Protein AF-A0A0L6WG32-F1 (afdb_monomer)

Solvent-accessible surface area (backbone atoms only — not comparable to full-atom values): 13016 Å² total; per-residue (Å²): 133,82,85,87,78,60,67,68,57,52,55,51,52,52,57,50,58,76,69,52,88,82,91,76,56,68,69,61,56,44,66,74,37,71,65,54,39,50,53,50,49,62,71,71,48,81,78,80,80,71,83,73,77,88,86,82,92,79,86,81,82,83,89,85,76,87,80,83,76,87,68,76,78,73,70,81,78,76,72,77,74,79,77,88,79,74,95,73,90,76,78,97,72,83,78,82,83,70,79,71,52,70,68,56,58,52,61,73,68,49,60,95,88,64,78,79,76,85,81,78,75,72,78,88,58,84,71,86,40,72,46,81,40,71,47,92,88,75,47,76,42,86,37,78,65,54,90,87,54,93,66,91,84,76,57,70,66,60,37,54,75,74,63,59,89,77,66,88,85,69,79,81,77,45,69,47,99,85,70,50,74,90

Secondary structure (DSSP, 8-state):
------HHHHHHHHHHHHTS-----HHHHHHH-HHHHHHHHHHHSPP----------------------------------------S---SS--------HHHHHHHTS-TTPPPP-----------EEEEEEETTTEEEEEEE-TT-SS----HHHHHHTT----TT-----B-TTS-B-

Structure (mmCIF, N/CA/C/O backbone):
data_AF-A0A0L6WG32-F1
#
_entry.id   AF-A0A0L6WG32-F1
#
loop_
_atom_site.group_PDB
_atom_site.id
_atom_site.type_symbol
_atom_site.label_atom_id
_atom_site.label_alt_id
_atom_site.label_comp_id
_atom_site.label_asym_id
_atom_site.label_entity_id
_atom_site.label_seq_id
_atom_site.pdbx_PDB_ins_code
_atom_site.Cartn_x
_atom_site.Cartn_y
_atom_site.Cartn_z
_atom_site.occupancy
_atom_site.B_iso_or_equiv
_atom_site.auth_seq_id
_atom_site.auth_comp_id
_atom_site.auth_asym_id
_atom_site.auth_atom_id
_atom_site.pdbx_PDB_model_num
ATOM 1 N N . MET A 1 1 ? 14.654 -17.496 -63.927 1.00 50.53 1 MET A N 1
ATOM 2 C CA . MET A 1 1 ? 15.836 -16.609 -63.904 1.00 50.53 1 MET A CA 1
ATOM 3 C C . MET A 1 1 ? 16.248 -16.460 -62.442 1.00 50.53 1 MET A C 1
ATOM 5 O O . MET A 1 1 ? 15.389 -16.058 -61.665 1.00 50.53 1 MET A O 1
ATOM 9 N N . PRO A 1 2 ? 17.444 -16.905 -62.019 1.00 53.56 2 PRO A N 1
ATOM 10 C CA . PRO A 1 2 ? 17.865 -16.781 -60.623 1.00 53.56 2 PRO A CA 1
ATOM 11 C C . PRO A 1 2 ? 18.117 -15.303 -60.265 1.00 53.56 2 PRO A C 1
ATOM 13 O O . PRO A 1 2 ? 18.534 -14.545 -61.146 1.00 53.56 2 PRO A O 1
ATOM 16 N N . PRO A 1 3 ? 17.864 -14.871 -59.015 1.00 66.31 3 PRO A N 1
ATOM 17 C CA . PRO A 1 3 ? 18.138 -13.502 -58.592 1.00 66.31 3 PRO A CA 1
ATOM 18 C C . PRO A 1 3 ? 19.636 -13.209 -58.713 1.00 66.31 3 PRO A C 1
ATOM 20 O O . PRO A 1 3 ? 20.462 -13.964 -58.201 1.00 66.31 3 PRO A O 1
ATOM 23 N N . ILE A 1 4 ? 19.990 -12.117 -59.388 1.00 68.25 4 ILE A N 1
ATOM 24 C CA . ILE A 1 4 ? 21.373 -11.643 -59.469 1.00 68.25 4 ILE A CA 1
ATOM 25 C C . ILE A 1 4 ? 21.698 -11.004 -58.115 1.00 68.25 4 ILE A C 1
ATOM 27 O O . ILE A 1 4 ? 21.154 -9.956 -57.776 1.00 68.25 4 ILE A O 1
ATOM 31 N N . TYR A 1 5 ? 22.529 -11.674 -57.317 1.00 72.44 5 TYR A N 1
ATOM 32 C CA . TYR A 1 5 ? 22.909 -11.221 -55.981 1.00 72.44 5 TYR A CA 1
ATOM 33 C C . TYR A 1 5 ? 24.243 -10.476 -56.034 1.00 72.44 5 TYR A C 1
ATOM 35 O O . TYR A 1 5 ? 25.269 -11.063 -56.379 1.00 72.44 5 TYR A O 1
ATOM 43 N N . ASP A 1 6 ? 24.240 -9.197 -55.666 1.00 83.38 6 ASP A N 1
ATOM 44 C CA . ASP A 1 6 ? 25.465 -8.415 -55.513 1.00 83.38 6 ASP A CA 1
ATOM 45 C C . ASP A 1 6 ? 26.022 -8.587 -54.086 1.00 83.38 6 ASP A C 1
ATOM 47 O O . ASP A 1 6 ? 25.505 -8.052 -53.098 1.00 83.38 6 ASP A O 1
ATOM 51 N N . ILE A 1 7 ? 27.083 -9.391 -53.983 1.00 81.62 7 ILE A N 1
ATOM 52 C CA . ILE A 1 7 ? 27.745 -9.754 -52.722 1.00 81.62 7 ILE A CA 1
ATOM 53 C C . ILE A 1 7 ? 28.387 -8.527 -52.053 1.00 81.62 7 ILE A C 1
ATOM 55 O O . ILE A 1 7 ? 28.414 -8.446 -50.821 1.00 81.62 7 ILE A O 1
ATOM 59 N N . GLU A 1 8 ? 28.892 -7.572 -52.837 1.00 82.94 8 GLU A N 1
ATOM 60 C CA . GLU A 1 8 ? 29.510 -6.342 -52.327 1.00 82.94 8 GLU A CA 1
ATOM 61 C C . GLU A 1 8 ? 28.449 -5.452 -51.671 1.00 82.94 8 GLU A C 1
ATOM 63 O O . GLU A 1 8 ? 28.629 -4.984 -50.540 1.00 82.94 8 GLU A O 1
ATOM 68 N N . GLN A 1 9 ? 27.295 -5.302 -5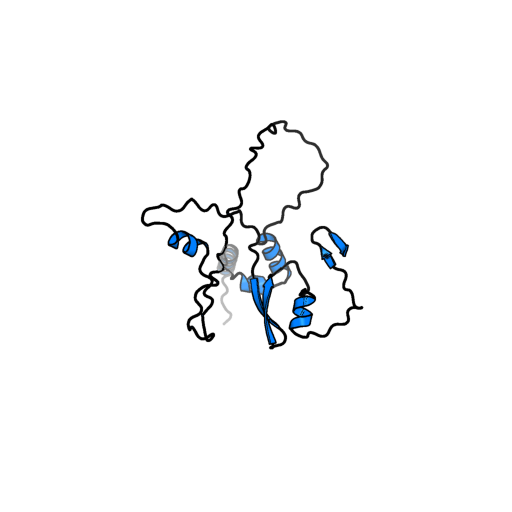2.327 1.00 84.25 9 GLN A N 1
ATOM 69 C CA . GLN A 1 9 ? 26.172 -4.535 -51.783 1.00 84.25 9 GLN A CA 1
ATOM 70 C C . GLN A 1 9 ? 25.611 -5.156 -50.506 1.00 84.25 9 GLN A C 1
ATOM 72 O O . GLN A 1 9 ? 25.376 -4.439 -49.533 1.00 84.25 9 GLN A O 1
ATOM 77 N N . SER A 1 10 ? 25.458 -6.481 -50.458 1.00 84.38 10 SER A N 1
ATOM 78 C CA . SER A 1 10 ? 24.993 -7.168 -49.248 1.00 84.38 10 SER A CA 1
ATOM 79 C C . SER A 1 10 ? 25.921 -6.923 -48.051 1.00 84.38 10 SER A C 1
ATOM 81 O O . SER A 1 10 ? 25.465 -6.551 -46.966 1.00 84.38 10 SER A O 1
ATOM 83 N N . LYS A 1 11 ? 27.244 -7.009 -48.257 1.00 88.38 11 LYS A N 1
ATOM 84 C CA . LYS A 1 11 ? 28.239 -6.692 -47.217 1.00 88.38 11 LYS A CA 1
ATOM 85 C C . LYS A 1 11 ? 28.174 -5.228 -46.773 1.00 88.38 11 LYS A C 1
ATOM 87 O O . LYS A 1 11 ? 28.313 -4.948 -45.578 1.00 88.38 11 LYS A O 1
ATOM 92 N N . ALA A 1 12 ? 27.971 -4.299 -47.706 1.00 87.56 12 ALA A N 1
ATOM 93 C CA . ALA A 1 12 ? 27.851 -2.875 -47.402 1.00 87.56 12 ALA A CA 1
ATOM 94 C C . ALA A 1 12 ? 26.585 -2.567 -46.584 1.00 87.56 12 ALA A C 1
ATOM 96 O O . ALA A 1 12 ? 26.659 -1.866 -45.570 1.00 87.56 12 ALA A O 1
ATOM 97 N N . VAL A 1 13 ? 25.441 -3.143 -46.969 1.00 87.50 13 VAL A N 1
ATOM 98 C CA . VAL A 1 13 ? 24.169 -3.009 -46.244 1.00 87.50 13 VAL A CA 1
ATOM 99 C C . VAL A 1 13 ? 24.275 -3.628 -44.853 1.00 87.50 13 VAL A C 1
ATOM 101 O O . VAL A 1 13 ? 23.901 -2.982 -43.877 1.00 87.50 13 VAL A O 1
ATOM 104 N N . PHE A 1 14 ? 24.868 -4.816 -44.725 1.00 86.69 14 PHE A N 1
ATOM 105 C CA . PHE A 1 14 ? 25.072 -5.466 -43.430 1.00 86.69 14 PHE A CA 1
ATOM 106 C C . PHE A 1 14 ? 25.917 -4.608 -42.476 1.00 86.69 14 PHE A C 1
ATOM 108 O O . PHE A 1 14 ? 25.514 -4.352 -41.341 1.00 86.69 14 PHE A O 1
ATOM 115 N N . LYS A 1 15 ? 27.049 -4.066 -42.950 1.00 89.94 15 LYS A N 1
ATOM 116 C CA . LYS A 1 15 ? 27.878 -3.142 -42.152 1.00 89.94 15 LYS A CA 1
ATOM 117 C C . LYS A 1 15 ? 27.124 -1.877 -41.745 1.00 89.94 15 LYS A C 1
ATOM 119 O O . LYS A 1 15 ? 27.354 -1.358 -40.655 1.00 89.94 15 LYS A O 1
ATOM 124 N N . ARG A 1 16 ? 26.251 -1.367 -42.614 1.00 88.50 16 ARG A N 1
ATOM 125 C CA . ARG A 1 16 ? 25.419 -0.196 -42.324 1.00 88.50 16 ARG A CA 1
ATOM 126 C C . ARG A 1 16 ? 24.372 -0.504 -41.253 1.00 88.50 16 ARG A C 1
ATOM 128 O O . ARG A 1 16 ? 24.218 0.298 -40.336 1.00 88.50 16 ARG A O 1
ATOM 135 N N . VAL A 1 17 ? 23.718 -1.664 -41.313 1.00 89.44 17 VAL A N 1
ATOM 136 C CA . VAL A 1 17 ? 22.757 -2.111 -40.289 1.00 89.44 17 VAL A CA 1
ATOM 137 C C . VAL A 1 17 ? 23.427 -2.203 -38.917 1.00 89.44 17 VAL A C 1
ATOM 139 O O . VAL A 1 17 ? 22.906 -1.640 -37.962 1.00 89.44 17 VAL A O 1
ATOM 142 N N . LEU A 1 18 ? 24.627 -2.788 -38.829 1.00 87.44 18 LEU A N 1
ATOM 143 C CA . LEU A 1 18 ? 25.373 -2.896 -37.563 1.00 87.44 18 LEU A CA 1
ATOM 144 C C . LEU A 1 18 ? 25.750 -1.547 -36.930 1.00 87.44 18 LEU A C 1
ATOM 146 O O . LEU A 1 18 ? 26.024 -1.485 -35.737 1.00 87.44 18 LEU A O 1
ATOM 150 N N . ARG A 1 19 ? 25.809 -0.473 -37.723 1.00 89.94 19 ARG A N 1
ATOM 151 C CA . ARG A 1 19 ? 26.145 0.881 -37.252 1.00 89.94 19 ARG A CA 1
ATOM 152 C C . ARG A 1 19 ? 24.919 1.745 -36.978 1.00 89.94 19 ARG A C 1
ATOM 154 O O . ARG A 1 19 ? 25.067 2.880 -36.535 1.00 89.94 19 ARG A O 1
ATOM 161 N N . THR A 1 20 ? 23.729 1.250 -37.294 1.00 91.81 20 THR A N 1
ATOM 162 C CA . THR A 1 20 ? 22.496 2.021 -37.149 1.00 91.81 20 THR A CA 1
ATOM 163 C C . THR A 1 20 ? 22.025 1.942 -35.699 1.00 91.81 20 THR A C 1
ATOM 165 O O . THR A 1 20 ? 21.936 0.855 -35.136 1.00 91.81 20 THR A O 1
ATOM 168 N N . GLN A 1 21 ? 21.721 3.088 -35.086 1.00 89.19 21 GLN A N 1
ATOM 169 C CA . GLN A 1 21 ? 21.041 3.105 -33.792 1.00 89.19 21 GLN A CA 1
ATOM 170 C C . GLN A 1 21 ? 19.589 2.676 -33.983 1.00 89.19 21 GLN A C 1
ATOM 172 O O . GLN A 1 21 ? 18.903 3.175 -34.875 1.00 89.19 21 GLN A O 1
ATOM 177 N N . VAL A 1 22 ? 19.126 1.761 -33.137 1.00 83.69 22 VAL A N 1
ATOM 178 C CA . VAL A 1 22 ? 17.731 1.322 -33.109 1.00 83.69 22 VAL A CA 1
ATOM 179 C C . VAL A 1 22 ? 17.089 1.892 -31.853 1.00 83.69 22 VAL A C 1
ATOM 181 O O . VAL A 1 22 ? 17.577 1.669 -30.747 1.00 83.69 22 VAL A O 1
ATOM 184 N N . THR A 1 23 ? 16.005 2.641 -32.024 1.00 87.19 23 THR A N 1
ATOM 185 C CA . THR A 1 23 ? 15.185 3.136 -30.916 1.00 87.19 23 THR A CA 1
ATOM 186 C C . THR A 1 23 ? 14.097 2.111 -30.622 1.00 87.19 23 THR A C 1
ATOM 188 O O . THR A 1 23 ? 13.410 1.670 -31.539 1.00 87.19 23 THR A O 1
ATOM 191 N N . ILE A 1 24 ? 13.952 1.722 -29.357 1.00 85.25 24 ILE A N 1
ATOM 192 C CA . ILE A 1 24 ? 12.975 0.723 -28.906 1.00 85.25 24 ILE A CA 1
ATOM 193 C C . ILE A 1 24 ? 12.184 1.326 -27.746 1.00 85.25 24 ILE A C 1
ATOM 195 O O . ILE A 1 24 ? 12.748 2.051 -26.920 1.00 85.25 24 ILE A O 1
ATOM 199 N N . LEU A 1 25 ? 10.886 1.032 -27.670 1.00 87.56 25 LEU A N 1
ATOM 200 C CA . LEU A 1 25 ? 10.071 1.430 -26.527 1.00 87.56 25 LEU A CA 1
ATOM 201 C C . LEU A 1 25 ? 10.458 0.607 -25.295 1.00 87.56 25 LEU A C 1
ATOM 203 O O . LEU A 1 25 ? 10.579 -0.616 -25.350 1.00 87.56 25 LEU A O 1
ATOM 207 N N . VAL A 1 26 ? 10.580 1.269 -24.143 1.00 82.94 26 VAL A N 1
ATOM 208 C CA . VAL A 1 26 ? 10.931 0.599 -22.878 1.00 82.94 26 VAL A CA 1
ATOM 209 C C . VAL A 1 26 ? 9.937 -0.520 -22.545 1.00 82.94 26 VAL A C 1
ATOM 211 O O . VAL A 1 26 ? 10.347 -1.577 -22.079 1.00 82.94 26 VAL A O 1
ATOM 214 N N . GLY A 1 27 ? 8.646 -0.336 -22.843 1.00 83.56 27 GLY A N 1
ATOM 215 C CA . GLY A 1 27 ? 7.621 -1.366 -22.639 1.00 83.56 27 GLY A CA 1
ATOM 216 C C . GLY A 1 27 ? 7.842 -2.634 -23.475 1.00 83.56 27 GLY A C 1
ATOM 217 O O . GLY A 1 27 ? 7.684 -3.741 -22.960 1.00 83.56 27 GLY A O 1
ATOM 218 N N . GLU A 1 28 ? 8.270 -2.494 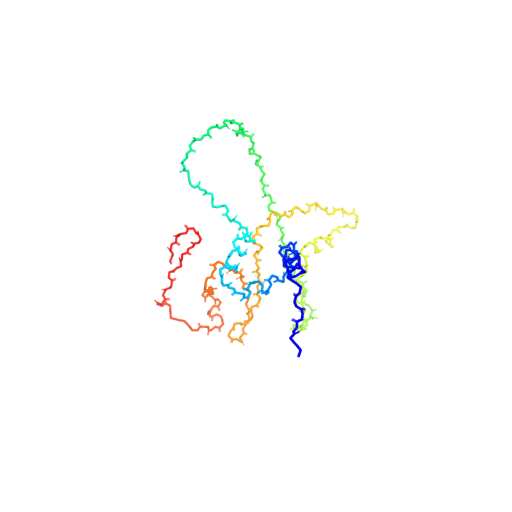-24.732 1.00 85.00 28 GLU A N 1
ATOM 219 C CA . GLU A 1 28 ? 8.597 -3.634 -25.599 1.00 85.00 28 GLU A CA 1
ATOM 220 C C . GLU A 1 28 ? 9.833 -4.366 -25.079 1.00 85.00 28 GLU A C 1
ATOM 222 O O . GLU A 1 28 ? 9.815 -5.586 -24.931 1.00 85.00 28 GLU A O 1
ATOM 227 N N . LEU A 1 29 ? 10.873 -3.618 -24.700 1.00 85.44 29 LEU A 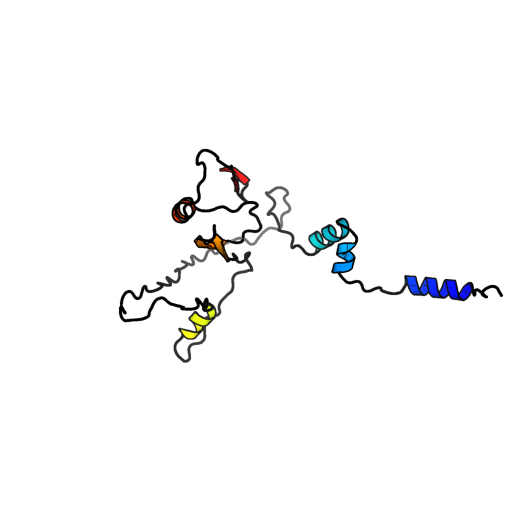N 1
ATOM 228 C CA . LEU A 1 29 ? 12.108 -4.172 -24.149 1.00 85.44 29 LEU A CA 1
ATOM 229 C C . LEU A 1 29 ? 11.852 -4.929 -22.832 1.00 85.44 29 LEU A C 1
ATOM 231 O O . LEU A 1 29 ? 12.308 -6.058 -22.654 1.00 85.44 29 LEU A O 1
ATOM 235 N N . CYS A 1 30 ? 11.044 -4.352 -21.943 1.00 83.12 30 CYS A N 1
ATOM 236 C CA . CYS A 1 30 ? 10.612 -4.977 -20.693 1.00 83.12 30 CYS A CA 1
ATOM 237 C C . CYS A 1 30 ? 9.693 -6.190 -20.900 1.00 83.12 30 CYS A C 1
ATOM 239 O O . CYS A 1 30 ? 9.559 -7.002 -19.984 1.00 83.12 30 CYS A O 1
ATOM 241 N N . SER A 1 31 ? 9.070 -6.345 -22.070 1.00 88.50 31 SER A N 1
ATOM 242 C CA . SER A 1 31 ? 8.238 -7.512 -22.390 1.00 88.50 31 SER A CA 1
ATOM 243 C C . SER A 1 31 ? 9.070 -8.730 -22.807 1.00 88.50 31 SER A C 1
ATOM 245 O O . SER A 1 31 ? 8.606 -9.857 -22.646 1.00 88.50 31 SER A O 1
ATOM 247 N N . VAL A 1 32 ? 10.311 -8.527 -23.270 1.00 89.69 32 VAL A N 1
ATOM 248 C CA . VAL A 1 32 ? 11.195 -9.599 -23.767 1.00 89.69 32 VAL A CA 1
ATOM 249 C C . VAL A 1 32 ? 11.598 -10.586 -22.667 1.00 89.69 32 VAL A C 1
ATOM 251 O O . VAL A 1 32 ? 11.568 -11.795 -22.891 1.00 89.69 32 VAL A O 1
ATOM 254 N N . SER A 1 33 ? 11.994 -10.113 -21.478 1.00 90.19 33 SER A N 1
ATOM 255 C CA . SER A 1 33 ? 12.403 -11.006 -20.383 1.00 90.19 33 SER A CA 1
ATOM 256 C C . SER A 1 33 ? 12.273 -10.376 -18.994 1.00 90.19 33 SER A C 1
ATOM 258 O O . SER A 1 33 ? 12.290 -9.156 -18.830 1.00 90.19 33 SER A O 1
ATOM 260 N N . GLN A 1 34 ? 12.182 -11.229 -17.968 1.00 87.25 34 GLN A N 1
ATOM 261 C CA . GLN A 1 34 ? 12.209 -10.796 -16.567 1.00 87.25 34 GLN A CA 1
ATOM 262 C C . GLN A 1 34 ? 13.563 -10.196 -16.167 1.00 87.25 34 GLN A C 1
ATOM 264 O O . GLN A 1 34 ? 13.600 -9.296 -15.332 1.00 87.25 34 GLN A O 1
ATOM 269 N N . ASP A 1 35 ? 14.659 -10.659 -16.766 1.00 91.62 35 ASP A N 1
ATOM 270 C CA . ASP A 1 35 ? 16.003 -10.176 -16.446 1.00 91.62 35 ASP A CA 1
ATOM 271 C C . ASP A 1 35 ? 16.169 -8.695 -16.810 1.00 91.62 35 ASP A C 1
ATOM 273 O O . ASP A 1 35 ? 16.588 -7.885 -15.986 1.00 91.62 35 ASP A O 1
ATOM 277 N N . ILE A 1 36 ? 15.697 -8.308 -17.998 1.00 89.31 36 ILE A N 1
ATOM 278 C CA . ILE A 1 36 ? 15.702 -6.915 -18.458 1.00 89.31 36 ILE A CA 1
ATOM 279 C C . ILE A 1 36 ? 14.881 -6.029 -17.514 1.00 89.31 36 ILE A C 1
ATOM 281 O O . ILE A 1 36 ? 15.331 -4.951 -17.123 1.00 89.31 36 ILE A O 1
ATOM 285 N N . ARG A 1 37 ? 13.699 -6.495 -17.088 1.00 90.00 37 ARG A N 1
ATOM 286 C CA . ARG A 1 37 ? 12.872 -5.769 -16.110 1.00 90.00 37 ARG A CA 1
ATOM 287 C C . ARG A 1 37 ? 13.606 -5.559 -14.792 1.00 90.00 37 ARG A C 1
ATOM 289 O O . ARG A 1 37 ? 13.540 -4.468 -14.229 1.00 90.00 37 ARG A O 1
ATOM 296 N N . ASN A 1 38 ? 14.301 -6.585 -14.309 1.00 89.31 38 ASN A N 1
ATOM 297 C CA . ASN A 1 38 ? 15.057 -6.509 -13.064 1.00 89.31 38 ASN A CA 1
ATOM 298 C C . ASN A 1 38 ? 16.213 -5.508 -13.179 1.00 89.31 38 ASN A C 1
ATOM 300 O O . ASN A 1 38 ? 16.373 -4.681 -12.287 1.00 89.31 38 ASN A O 1
ATOM 304 N N . GLN A 1 39 ? 16.958 -5.514 -14.289 1.00 88.88 39 GLN A N 1
ATOM 305 C CA . GLN A 1 39 ? 18.040 -4.552 -14.524 1.00 88.88 39 GLN A CA 1
ATOM 306 C C . GLN A 1 39 ? 17.530 -3.108 -14.562 1.00 88.88 39 GLN A C 1
ATOM 308 O O . GLN A 1 39 ? 18.085 -2.245 -13.878 1.00 88.88 39 GLN A O 1
ATOM 313 N N . PHE A 1 40 ? 16.439 -2.851 -15.293 1.00 87.81 40 PHE A N 1
ATOM 314 C CA . PHE A 1 40 ? 15.796 -1.537 -15.289 1.00 87.81 40 PHE A CA 1
ATOM 315 C C . PHE A 1 40 ? 15.362 -1.154 -13.879 1.00 87.81 40 PHE A C 1
ATOM 317 O O . PHE A 1 40 ? 15.738 -0.090 -13.397 1.00 87.81 40 PHE A O 1
ATOM 324 N N . ARG A 1 41 ? 14.651 -2.037 -13.171 1.00 86.69 41 ARG A N 1
ATOM 325 C CA . ARG A 1 41 ? 14.230 -1.785 -11.789 1.00 86.69 41 ARG A CA 1
ATOM 326 C C . ARG A 1 41 ? 15.419 -1.406 -10.908 1.00 86.69 41 ARG A C 1
ATOM 328 O O . ARG A 1 41 ? 15.330 -0.413 -10.197 1.00 86.69 41 ARG A O 1
ATOM 335 N N . THR A 1 42 ? 16.527 -2.137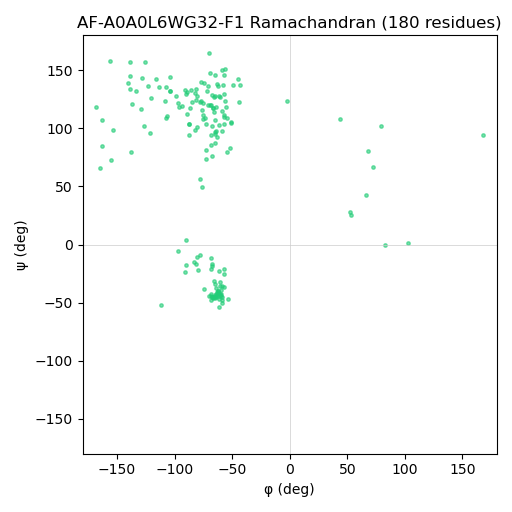 -10.967 1.00 88.00 42 THR A N 1
ATOM 336 C CA . THR A 1 42 ? 17.729 -1.837 -10.176 1.00 88.00 42 THR A CA 1
ATOM 337 C C . THR A 1 42 ? 18.367 -0.499 -10.549 1.00 88.00 42 THR A C 1
ATOM 339 O O . THR A 1 42 ? 18.856 0.194 -9.662 1.00 88.00 42 THR A O 1
ATOM 342 N N . ALA A 1 43 ? 18.371 -0.130 -11.830 1.00 86.56 43 ALA A N 1
ATOM 343 C CA . ALA A 1 43 ? 18.958 1.124 -12.297 1.00 86.56 43 ALA A CA 1
ATOM 344 C C . ALA A 1 43 ? 18.098 2.351 -11.957 1.00 86.56 43 ALA A C 1
ATOM 346 O O . ALA A 1 43 ? 18.645 3.398 -11.620 1.00 86.56 43 ALA A O 1
ATOM 347 N N . VAL A 1 44 ? 16.767 2.230 -12.050 1.00 84.56 44 VAL A N 1
ATOM 348 C CA . VAL A 1 44 ? 15.846 3.364 -11.855 1.00 84.56 44 VAL A CA 1
ATOM 349 C C . VAL A 1 44 ? 15.399 3.505 -10.396 1.00 84.56 44 VAL A C 1
ATOM 351 O O . VAL A 1 44 ? 15.019 4.594 -9.979 1.00 84.56 44 VAL A O 1
ATOM 354 N N . THR A 1 45 ? 15.444 2.433 -9.596 1.00 85.56 45 THR A N 1
ATOM 355 C CA . THR A 1 45 ? 15.077 2.511 -8.173 1.00 85.56 45 THR A CA 1
ATOM 356 C C . THR A 1 45 ? 16.202 3.193 -7.385 1.00 85.56 45 THR A C 1
ATOM 358 O O . THR A 1 45 ? 17.322 2.673 -7.368 1.00 85.56 45 THR A O 1
ATOM 361 N N . PRO A 1 46 ? 15.935 4.308 -6.681 1.00 77.31 46 PRO A N 1
ATOM 362 C CA . PRO A 1 46 ? 16.921 4.945 -5.816 1.00 77.31 46 PRO A CA 1
ATOM 363 C C . PRO A 1 46 ? 17.427 3.965 -4.753 1.00 77.31 46 PRO A C 1
ATOM 365 O O . PRO A 1 46 ? 16.641 3.325 -4.050 1.00 77.31 46 PRO A O 1
ATOM 368 N N . LYS A 1 47 ? 18.751 3.836 -4.617 1.00 76.00 47 LYS A N 1
ATOM 369 C CA . LYS A 1 47 ? 19.343 3.009 -3.560 1.00 76.00 47 LYS A CA 1
ATOM 370 C C . LYS A 1 47 ? 19.128 3.695 -2.212 1.00 76.00 47 LYS A C 1
ATOM 372 O O . LYS A 1 47 ? 19.631 4.793 -1.992 1.00 76.00 47 LYS A O 1
ATOM 377 N N . ARG A 1 48 ? 18.437 3.023 -1.287 1.00 55.22 48 ARG A N 1
ATOM 378 C CA . ARG A 1 48 ? 18.471 3.386 0.135 1.00 55.22 48 ARG A CA 1
ATOM 379 C C . ARG A 1 48 ? 19.890 3.144 0.646 1.00 55.22 48 ARG A C 1
ATOM 381 O O . ARG A 1 48 ? 20.345 2.002 0.684 1.00 55.22 48 ARG A O 1
ATOM 388 N N . SER A 1 49 ? 20.594 4.207 1.021 1.00 46.59 49 SER A N 1
ATOM 389 C CA . SER A 1 49 ? 21.809 4.083 1.819 1.00 46.59 49 SER A CA 1
ATOM 390 C C . SER A 1 49 ? 21.407 3.571 3.198 1.00 46.59 49 SER A C 1
ATOM 392 O O . SER A 1 49 ? 20.878 4.319 4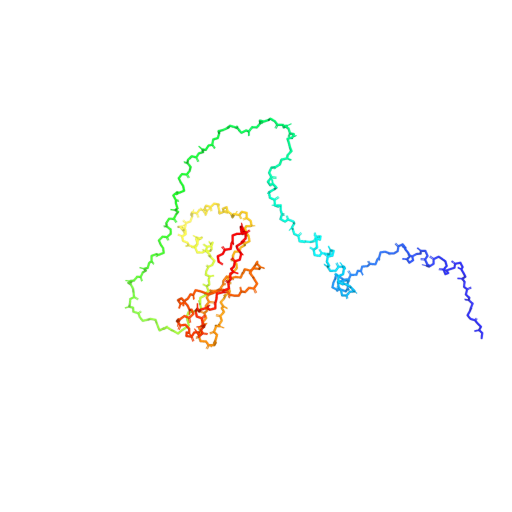.018 1.00 46.59 49 SER A O 1
ATOM 394 N N . VAL A 1 50 ? 21.620 2.282 3.442 1.00 49.03 50 VAL A N 1
ATOM 395 C CA . VAL A 1 50 ? 21.667 1.757 4.805 1.00 49.03 50 VAL A CA 1
ATOM 396 C C . VAL A 1 50 ? 22.909 2.375 5.435 1.00 49.03 50 VAL A C 1
ATOM 398 O O . VAL A 1 50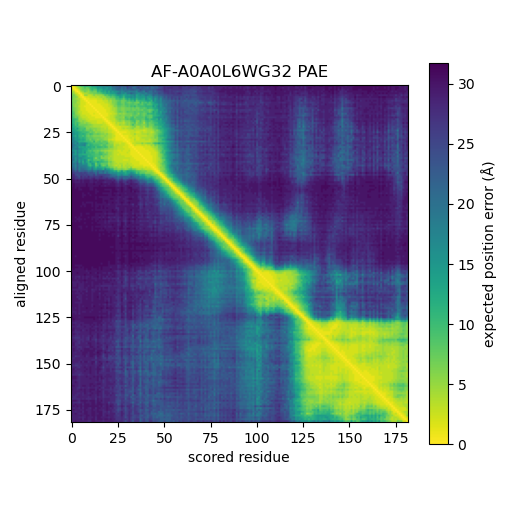 ? 24.013 2.172 4.930 1.00 49.03 50 VAL A O 1
ATOM 401 N N . GLY A 1 51 ? 22.732 3.176 6.486 1.00 46.22 51 GLY A N 1
ATOM 402 C CA . GLY A 1 51 ? 23.843 3.600 7.328 1.00 46.22 51 GLY A CA 1
ATOM 403 C C . GLY A 1 51 ? 24.520 2.346 7.862 1.00 46.22 51 GLY A C 1
ATOM 404 O O . GLY A 1 51 ? 23.959 1.647 8.703 1.00 46.22 51 GLY A O 1
ATOM 405 N N . ALA A 1 52 ? 25.676 2.005 7.297 1.00 38.97 52 ALA A N 1
ATOM 406 C CA . ALA A 1 52 ? 26.444 0.863 7.740 1.00 38.97 52 ALA A CA 1
ATOM 407 C C . ALA A 1 52 ? 26.949 1.153 9.155 1.00 38.97 52 ALA A C 1
ATOM 409 O O . ALA A 1 52 ? 27.702 2.098 9.387 1.00 38.97 52 ALA A O 1
ATOM 410 N N . SER A 1 53 ? 26.493 0.316 10.084 1.00 43.47 53 SER A N 1
ATOM 411 C CA . SER A 1 53 ? 27.123 0.084 11.375 1.00 43.47 53 SER A CA 1
ATOM 412 C C . SER A 1 53 ? 28.643 -0.048 11.206 1.00 43.47 53 SER A C 1
ATOM 414 O O . SER A 1 53 ? 29.133 -0.656 10.253 1.00 43.47 53 SER A O 1
ATOM 416 N N . ALA A 1 54 ? 29.354 0.598 12.126 1.00 38.72 54 ALA A N 1
ATOM 417 C CA . ALA A 1 54 ? 30.787 0.816 12.154 1.00 38.72 54 ALA A CA 1
ATOM 418 C C . ALA A 1 54 ? 31.628 -0.448 11.914 1.00 38.72 54 ALA A C 1
ATOM 420 O O . ALA A 1 54 ? 31.365 -1.501 12.491 1.00 38.72 54 ALA A O 1
ATOM 421 N N . ASN A 1 55 ? 32.685 -0.305 11.105 1.00 42.84 55 ASN A N 1
ATOM 422 C CA . ASN A 1 55 ? 34.082 -0.524 11.512 1.00 42.84 55 ASN A CA 1
ATOM 423 C C . ASN A 1 55 ? 34.994 -0.557 10.274 1.00 42.84 55 ASN A C 1
ATOM 425 O O . ASN A 1 55 ? 35.177 -1.609 9.671 1.00 42.84 55 ASN A O 1
ATOM 429 N N . THR A 1 56 ? 35.592 0.580 9.913 1.00 30.62 56 THR A N 1
ATOM 430 C CA . THR A 1 56 ? 37.001 0.696 9.481 1.00 30.62 56 THR A CA 1
ATOM 431 C C . THR A 1 56 ? 37.355 2.180 9.442 1.00 30.62 56 THR A C 1
ATOM 433 O O . THR A 1 56 ? 36.743 2.970 8.730 1.00 30.62 56 THR A O 1
ATOM 436 N N . VAL A 1 57 ? 38.328 2.535 10.273 1.00 39.03 57 VAL A N 1
ATOM 437 C CA . VAL A 1 57 ? 38.912 3.862 10.443 1.00 39.03 57 VAL A CA 1
ATOM 438 C C . VAL A 1 57 ? 39.700 4.238 9.187 1.00 39.03 57 VAL A C 1
ATOM 440 O O . VAL A 1 57 ? 40.681 3.569 8.875 1.00 39.03 57 VAL A O 1
ATOM 443 N N . GLN A 1 58 ? 39.332 5.334 8.523 1.00 38.12 58 GLN A N 1
ATOM 444 C CA . GLN A 1 58 ? 40.322 6.288 8.023 1.00 38.12 58 GLN A CA 1
ATOM 445 C C . GLN A 1 58 ? 39.849 7.714 8.300 1.00 38.12 58 GLN A C 1
ATOM 447 O O . GLN A 1 58 ? 38.769 8.146 7.912 1.00 38.12 58 GLN A O 1
ATOM 452 N N . ASP A 1 59 ? 40.717 8.360 9.056 1.00 33.91 59 ASP A N 1
ATOM 453 C CA . ASP A 1 59 ? 40.718 9.696 9.605 1.00 33.91 59 ASP A CA 1
ATOM 454 C C . ASP A 1 59 ? 40.814 10.771 8.506 1.00 33.91 59 ASP A C 1
ATOM 456 O O . ASP A 1 59 ? 41.728 10.752 7.680 1.00 33.91 59 ASP A O 1
ATOM 460 N N . SER A 1 60 ? 39.879 11.719 8.522 1.00 38.94 60 SER A N 1
ATOM 461 C CA . SER A 1 60 ? 40.196 13.123 8.262 1.00 38.94 60 SER A CA 1
ATOM 462 C C . SER A 1 60 ? 39.421 13.968 9.272 1.00 38.94 60 SER A C 1
ATOM 464 O O . SER A 1 60 ? 38.316 14.444 9.007 1.00 38.94 60 SER A O 1
ATOM 466 N N . SER A 1 61 ? 39.981 14.013 10.473 1.00 39.31 61 SER A N 1
ATOM 467 C CA . SER A 1 61 ? 39.933 15.093 11.451 1.00 39.31 61 SER A CA 1
ATOM 468 C C . SER A 1 61 ? 39.182 16.367 11.022 1.00 39.31 61 SER A C 1
ATOM 470 O O . SER A 1 61 ? 39.568 17.049 10.070 1.00 39.31 61 SER A O 1
ATOM 472 N N . ASP A 1 62 ? 38.202 16.691 11.867 1.00 38.88 62 ASP A N 1
ATOM 473 C CA . ASP A 1 62 ? 37.781 18.030 12.283 1.00 38.88 62 ASP A CA 1
ATOM 474 C C . ASP A 1 62 ? 36.898 18.837 11.322 1.00 38.88 62 ASP A C 1
ATOM 476 O O . ASP A 1 62 ? 37.364 19.456 10.373 1.00 38.88 62 ASP A O 1
ATOM 480 N N . ILE A 1 63 ? 35.593 18.868 11.622 1.00 42.28 63 ILE A N 1
ATOM 481 C CA . ILE A 1 63 ? 34.905 20.014 12.254 1.00 42.28 63 ILE A CA 1
ATOM 482 C C . ILE A 1 63 ? 33.566 19.473 12.792 1.00 42.28 63 ILE A C 1
ATOM 484 O O . ILE A 1 63 ? 32.525 19.521 12.141 1.00 42.28 63 ILE A O 1
ATOM 488 N N . PHE A 1 64 ? 33.604 18.903 13.991 1.00 39.94 64 PHE A N 1
ATOM 489 C CA . PHE A 1 64 ? 32.470 18.934 14.907 1.00 39.94 64 PHE A CA 1
ATOM 490 C C . PHE A 1 64 ? 33.006 19.603 16.158 1.00 39.94 64 PHE A C 1
ATOM 492 O O . PHE A 1 64 ? 33.633 18.946 16.974 1.00 39.94 64 PHE A O 1
ATOM 499 N N . GLU A 1 65 ? 32.785 20.903 16.284 1.00 39.84 65 GLU A N 1
ATOM 500 C CA . GLU A 1 65 ? 32.479 21.443 17.596 1.00 39.84 65 GLU A CA 1
ATOM 501 C C . GLU A 1 65 ? 31.364 22.469 17.461 1.00 39.84 65 GLU A C 1
ATOM 503 O O . GLU A 1 65 ? 31.365 23.293 16.547 1.00 39.84 65 GLU A O 1
ATOM 508 N N . GLU A 1 66 ? 30.412 22.318 18.376 1.00 47.25 66 GLU A N 1
ATOM 509 C CA . GLU A 1 66 ? 29.480 23.322 18.874 1.00 47.25 66 GLU A CA 1
ATOM 510 C C . GLU A 1 66 ? 28.810 24.247 17.848 1.00 47.25 66 GLU A C 1
ATOM 512 O O . GLU A 1 66 ? 29.371 25.222 17.369 1.00 47.25 66 GLU A O 1
ATOM 517 N N . ILE A 1 67 ? 27.517 24.019 17.629 1.00 35.97 67 ILE A N 1
ATOM 518 C CA . ILE A 1 67 ? 26.468 24.881 18.190 1.00 35.97 67 ILE A CA 1
ATOM 519 C C . ILE A 1 67 ? 25.176 24.065 18.083 1.00 35.97 67 ILE A C 1
ATOM 521 O O . ILE A 1 67 ? 24.635 23.860 17.000 1.00 35.97 67 ILE A O 1
ATOM 525 N N . LEU A 1 68 ? 24.681 23.576 19.220 1.00 36.00 68 LEU A N 1
ATOM 526 C CA . LEU A 1 68 ? 23.243 23.434 19.409 1.00 36.00 68 LEU A CA 1
ATOM 527 C C . LEU A 1 68 ? 22.718 24.857 19.615 1.00 36.00 68 LEU A C 1
ATOM 529 O O . LEU A 1 68 ? 22.964 25.425 20.681 1.00 36.00 68 LEU A O 1
ATOM 533 N N . PRO A 1 69 ? 21.979 25.470 18.681 1.00 35.38 69 PRO A N 1
ATOM 534 C CA . PRO A 1 69 ? 21.000 26.427 19.119 1.00 35.38 69 PRO A CA 1
ATOM 535 C C . PRO A 1 69 ? 19.838 25.600 19.661 1.00 35.38 69 PRO A C 1
ATOM 537 O O . PRO A 1 69 ? 19.189 24.844 18.937 1.00 35.38 69 PRO A O 1
ATOM 540 N N . THR A 1 70 ? 19.593 25.737 20.959 1.00 41.19 70 THR A N 1
ATOM 541 C CA . THR A 1 70 ? 18.294 25.474 21.573 1.00 41.19 70 THR A CA 1
ATOM 542 C C . THR A 1 70 ? 17.235 26.266 20.802 1.00 41.19 70 THR A C 1
ATOM 544 O O . THR A 1 70 ? 16.864 27.370 21.187 1.00 41.19 70 THR A O 1
ATOM 547 N N . PHE A 1 71 ? 16.754 25.739 19.680 1.00 35.62 71 PHE A N 1
ATOM 548 C CA . PHE A 1 71 ? 15.518 26.199 19.080 1.00 35.62 71 PHE A CA 1
ATOM 549 C C . PHE A 1 71 ? 14.425 25.387 19.741 1.00 35.62 71 PHE A C 1
ATOM 551 O O . PHE A 1 71 ? 14.128 24.258 19.359 1.00 35.62 71 PHE A O 1
ATOM 558 N N . ALA A 1 72 ? 13.861 25.974 20.795 1.00 31.81 72 ALA A N 1
ATOM 559 C CA . ALA A 1 72 ? 12.527 25.624 21.226 1.00 31.81 72 ALA A CA 1
ATOM 560 C C . ALA A 1 72 ? 11.631 25.704 19.984 1.00 31.81 72 ALA A C 1
ATOM 562 O O . ALA A 1 72 ? 11.320 26.798 19.507 1.00 31.81 72 ALA A O 1
ATOM 563 N N . ILE A 1 73 ? 11.262 24.549 19.429 1.00 34.47 73 ILE A N 1
ATOM 564 C CA . ILE A 1 73 ? 10.153 24.465 18.492 1.00 34.47 73 ILE A CA 1
ATOM 565 C C . ILE A 1 73 ? 8.949 24.845 19.338 1.00 34.47 73 ILE A C 1
ATOM 567 O O . ILE A 1 73 ? 8.403 24.038 20.086 1.00 34.47 73 ILE A O 1
ATOM 571 N N . LYS A 1 74 ? 8.576 26.121 19.290 1.00 30.62 74 LYS A N 1
ATOM 572 C CA . LYS A 1 74 ? 7.218 26.494 19.624 1.00 30.62 74 LYS A CA 1
ATOM 573 C C . LYS A 1 74 ? 6.415 25.898 18.480 1.00 30.62 74 LYS A C 1
ATOM 575 O O . LYS A 1 74 ? 6.390 26.476 17.396 1.00 30.62 74 LYS A O 1
ATOM 580 N N . GLU A 1 75 ? 5.895 24.686 18.681 1.00 38.25 75 GLU A N 1
ATOM 581 C CA . GLU A 1 75 ? 4.896 24.122 17.782 1.00 38.25 75 GLU A CA 1
ATOM 582 C C . GLU A 1 75 ? 3.895 25.246 17.509 1.00 38.25 75 GLU A C 1
ATOM 584 O O . GLU A 1 75 ? 3.382 25.836 18.472 1.00 38.25 75 GLU A O 1
ATOM 589 N N . PRO A 1 76 ? 3.661 25.635 16.245 1.00 36.09 76 PRO A N 1
ATOM 590 C CA . PRO A 1 76 ? 2.505 26.450 15.962 1.00 36.09 76 PRO A CA 1
ATOM 591 C C . PRO A 1 76 ? 1.317 25.582 16.366 1.00 36.09 76 PRO A C 1
ATOM 593 O O . PRO A 1 76 ? 0.977 24.611 15.693 1.00 36.09 76 PRO A O 1
ATOM 596 N N . GLN A 1 77 ? 0.744 25.882 17.531 1.00 37.31 77 GLN A N 1
ATOM 597 C CA . GLN A 1 77 ? -0.528 25.325 17.943 1.00 37.31 77 GLN A CA 1
ATOM 598 C C . GLN A 1 77 ? -1.555 25.873 16.959 1.00 37.31 77 GLN A C 1
ATOM 600 O O . GLN A 1 77 ? -2.148 26.927 17.181 1.00 37.31 77 GLN A O 1
ATOM 605 N N . PHE A 1 78 ? -1.738 25.184 15.837 1.00 36.78 78 PHE A N 1
ATOM 606 C CA . PHE A 1 78 ? -2.941 25.333 15.045 1.00 36.78 78 PHE A CA 1
ATOM 607 C C . PHE A 1 78 ? -4.063 24.726 15.880 1.00 36.78 78 PHE A C 1
ATOM 609 O O . PHE A 1 78 ? -4.379 23.543 15.782 1.00 36.78 78 PHE A O 1
ATOM 616 N N . SER A 1 79 ? -4.637 25.535 16.771 1.00 35.34 79 SER A N 1
ATOM 617 C CA . SER A 1 79 ? -5.947 25.245 17.324 1.00 35.34 79 SER A CA 1
ATOM 618 C C . SER A 1 79 ? -6.914 25.297 16.149 1.00 35.34 79 SER A C 1
ATOM 620 O O . SER A 1 79 ? -7.329 26.381 15.734 1.00 35.34 79 SER A O 1
ATOM 622 N N . LEU A 1 80 ? -7.241 24.137 15.582 1.00 39.44 80 LEU A N 1
ATOM 623 C CA . LEU A 1 80 ? -8.421 24.006 14.745 1.00 39.44 80 LEU A CA 1
ATOM 624 C C . LEU A 1 80 ? -9.598 24.291 15.677 1.00 39.44 80 LEU A C 1
ATOM 626 O O . LEU A 1 80 ? -10.023 23.430 16.446 1.00 39.44 80 LEU A O 1
ATOM 630 N N . GLY A 1 81 ? -10.020 25.555 15.714 1.00 28.62 81 GLY A N 1
ATOM 631 C CA . GLY A 1 81 ? -11.128 25.992 16.539 1.00 28.62 81 GLY A CA 1
ATOM 632 C C . GLY A 1 81 ? -12.344 25.166 16.160 1.00 28.62 81 GLY A C 1
ATOM 633 O O . GLY A 1 81 ? -12.880 25.309 15.061 1.00 28.62 81 GLY A O 1
ATOM 634 N N . SER A 1 82 ? -12.774 24.280 17.057 1.00 42.19 82 SER A N 1
ATOM 635 C CA . SER A 1 82 ? -14.107 23.711 16.977 1.00 42.19 82 SER A CA 1
ATOM 636 C C . SER A 1 82 ? -15.075 24.869 17.193 1.00 42.19 82 SER A C 1
ATOM 638 O O . SER A 1 82 ? -15.343 25.262 18.330 1.00 42.19 82 SER A O 1
ATOM 640 N N . ASN A 1 83 ? -15.581 25.447 16.109 1.00 37.69 83 ASN A N 1
ATOM 641 C CA . ASN A 1 83 ? -16.687 26.392 16.176 1.00 37.69 83 ASN A CA 1
ATOM 642 C C . ASN A 1 83 ? -17.963 25.603 16.490 1.00 37.69 83 ASN A C 1
ATOM 644 O O . ASN A 1 83 ? -18.816 25.379 15.634 1.00 37.69 83 ASN A O 1
ATOM 648 N N . ALA A 1 84 ? -18.083 25.158 17.737 1.00 38.03 84 ALA A N 1
ATOM 649 C CA . ALA A 1 84 ? -19.311 24.640 18.307 1.00 38.03 84 ALA A CA 1
ATOM 650 C C . ALA A 1 84 ? -20.228 25.815 18.676 1.00 38.03 84 ALA A C 1
ATOM 652 O O . ALA A 1 84 ? -20.573 25.954 19.832 1.00 38.03 84 ALA A O 1
ATOM 653 N N . ASP A 1 85 ? -20.564 26.686 17.719 1.00 42.66 85 ASP A N 1
ATOM 654 C CA . ASP A 1 85 ? -21.554 27.759 17.896 1.00 42.66 85 ASP A CA 1
ATOM 655 C C . ASP A 1 85 ? -21.982 28.335 16.535 1.00 42.66 85 ASP A C 1
ATOM 657 O O . ASP A 1 85 ? -21.723 29.483 16.199 1.00 42.66 85 ASP A O 1
ATOM 661 N N . THR A 1 86 ? -22.649 27.531 15.705 1.00 37.94 86 THR A N 1
ATOM 662 C CA . THR A 1 86 ? -23.713 28.008 14.796 1.00 37.94 86 THR A CA 1
ATOM 663 C C . THR A 1 86 ? -24.629 26.828 14.487 1.00 37.94 86 THR A C 1
ATOM 665 O O . THR A 1 86 ? -24.641 26.249 13.404 1.00 37.94 86 THR A O 1
ATOM 668 N N . ALA A 1 87 ? -25.430 26.444 15.478 1.00 42.47 87 ALA A N 1
ATOM 669 C CA . ALA A 1 87 ? -26.586 25.593 15.256 1.00 42.47 87 ALA A CA 1
ATOM 670 C C . ALA A 1 87 ? -27.688 26.410 14.566 1.00 42.47 87 ALA A C 1
ATOM 672 O O . ALA A 1 87 ? -28.601 26.878 15.238 1.00 42.47 87 ALA A O 1
ATOM 673 N N . LYS A 1 88 ? -27.619 26.588 13.239 1.00 39.50 88 LYS A N 1
ATOM 674 C CA . LYS A 1 88 ? -28.810 26.808 12.396 1.00 39.50 88 LYS A CA 1
ATOM 675 C C . LYS A 1 88 ? -28.581 26.347 10.954 1.00 39.50 88 LYS A C 1
ATOM 677 O O . LYS A 1 88 ? -28.086 27.092 10.123 1.00 39.50 88 LYS A O 1
ATOM 682 N N . GLY A 1 89 ? -29.075 25.140 10.678 1.00 38.91 89 GLY A N 1
ATOM 683 C CA . GLY A 1 89 ? -29.725 24.806 9.412 1.00 38.91 89 GLY A CA 1
ATOM 684 C C . GLY A 1 89 ? -28.829 24.669 8.188 1.00 38.91 89 GLY A C 1
ATOM 685 O O . GLY A 1 89 ? -29.008 25.415 7.236 1.00 38.91 89 GLY A O 1
ATOM 686 N N . LEU A 1 90 ? -27.962 23.660 8.163 1.00 37.66 90 LEU A N 1
ATOM 687 C CA . LEU A 1 90 ? -27.518 23.061 6.906 1.00 37.66 90 LEU A CA 1
ATOM 688 C C . LEU A 1 90 ? -27.694 21.550 7.030 1.00 37.66 90 LEU A C 1
ATOM 690 O O . LEU A 1 90 ? -27.166 20.916 7.942 1.00 37.66 90 LEU A O 1
ATOM 694 N N . THR A 1 91 ? -28.561 21.011 6.181 1.00 35.28 91 THR A N 1
ATOM 695 C CA . THR A 1 91 ? -28.852 19.587 6.090 1.00 35.28 91 THR A CA 1
ATOM 696 C C . THR A 1 91 ? -27.586 18.844 5.673 1.00 35.28 91 THR A C 1
ATOM 698 O O . THR A 1 91 ? -26.802 19.317 4.854 1.00 35.28 91 THR A O 1
ATOM 701 N N . ALA A 1 92 ? -27.358 17.697 6.308 1.00 39.94 92 ALA A N 1
ATOM 702 C CA . ALA A 1 92 ? -26.191 16.841 6.134 1.00 39.94 92 ALA A CA 1
ATOM 703 C C . ALA A 1 92 ? -26.259 16.032 4.825 1.00 39.94 92 ALA A C 1
ATOM 705 O O . ALA A 1 92 ? -26.092 14.814 4.824 1.00 39.94 92 ALA A O 1
ATOM 706 N N . ASP A 1 93 ? -26.545 16.690 3.707 1.00 45.56 93 ASP A N 1
ATOM 707 C CA . ASP A 1 93 ? -26.571 16.075 2.391 1.00 45.56 93 ASP A CA 1
ATOM 708 C C . ASP A 1 93 ? -25.671 16.852 1.424 1.00 45.56 93 ASP A C 1
ATOM 710 O O . ASP A 1 93 ? -26.022 17.898 0.893 1.00 45.56 93 ASP A O 1
ATOM 714 N N . LYS A 1 94 ? -24.483 16.279 1.186 1.00 46.28 94 LYS A N 1
ATOM 715 C CA . LYS A 1 94 ? -23.446 16.721 0.236 1.00 46.28 94 LYS A CA 1
ATOM 716 C C . LYS A 1 94 ? -22.744 18.041 0.575 1.00 46.28 94 LYS A C 1
ATOM 718 O O . LYS A 1 94 ? -22.932 19.049 -0.099 1.00 46.28 94 LYS A O 1
ATOM 723 N N . ALA A 1 95 ? -21.774 17.981 1.481 1.00 36.09 95 ALA A N 1
ATOM 724 C CA . ALA A 1 95 ? -20.572 18.793 1.306 1.00 36.09 95 ALA A CA 1
ATOM 725 C C . ALA A 1 95 ? -19.530 17.919 0.587 1.00 36.09 95 ALA A C 1
ATOM 727 O O . ALA A 1 95 ? -19.189 16.856 1.110 1.00 36.09 95 ALA A O 1
ATOM 728 N N . PRO A 1 96 ? -19.039 18.280 -0.613 1.00 37.94 96 PRO A N 1
ATOM 729 C CA . PRO A 1 96 ? -17.828 17.654 -1.110 1.00 37.94 96 PRO A CA 1
ATOM 730 C C . PRO A 1 96 ? -16.716 18.063 -0.143 1.00 37.94 96 PRO A C 1
ATOM 732 O O . PRO A 1 96 ? -16.442 19.253 0.007 1.00 37.94 96 PRO A O 1
ATOM 735 N N . PHE A 1 97 ? -16.094 17.097 0.530 1.00 43.84 97 PHE A N 1
ATOM 736 C CA . PHE A 1 97 ? -14.818 17.323 1.199 1.00 43.84 97 PHE A CA 1
ATOM 737 C C . PHE A 1 97 ? -13.770 17.559 0.108 1.00 43.84 97 PHE A C 1
ATOM 739 O O . PHE A 1 97 ? -13.008 16.670 -0.259 1.00 43.84 97 PHE A O 1
ATOM 746 N N . ALA A 1 98 ? -13.778 18.752 -0.484 1.00 47.94 98 ALA A N 1
ATOM 747 C CA . ALA A 1 98 ? -12.601 19.260 -1.150 1.00 47.94 98 ALA A CA 1
ATOM 748 C C . ALA A 1 98 ? -11.580 19.450 -0.029 1.00 47.94 98 ALA A C 1
ATOM 750 O O . ALA A 1 98 ? -11.761 20.313 0.829 1.00 47.94 98 ALA A O 1
ATOM 751 N N . SER A 1 99 ? -10.566 18.588 0.027 1.00 51.62 99 SER A N 1
ATOM 752 C CA . SER A 1 99 ? -9.385 18.853 0.836 1.00 51.62 99 SER A CA 1
ATOM 753 C C . SER A 1 99 ? -8.802 20.165 0.318 1.00 51.62 99 SER A C 1
ATOM 755 O O . SER A 1 99 ? -8.166 20.179 -0.737 1.00 51.62 99 SER A O 1
ATOM 757 N N . VAL A 1 100 ? -9.111 21.275 0.985 1.00 57.44 100 VAL A N 1
ATOM 758 C CA . VAL A 1 100 ? -8.493 22.563 0.678 1.00 57.44 100 VAL A CA 1
ATOM 759 C C . VAL A 1 100 ? -7.003 22.372 0.916 1.00 57.44 100 VAL A C 1
ATOM 761 O O . VAL A 1 100 ? -6.616 21.845 1.964 1.00 57.44 100 VAL A O 1
ATOM 764 N N . ASP A 1 101 ? -6.185 22.711 -0.078 1.00 69.69 101 ASP A N 1
ATOM 765 C CA . ASP A 1 101 ? -4.738 22.599 0.054 1.00 69.69 101 ASP A CA 1
ATOM 766 C C . ASP A 1 101 ? -4.318 23.425 1.284 1.00 69.69 101 ASP A C 1
ATOM 768 O O . ASP A 1 101 ? -4.655 24.609 1.363 1.00 69.69 101 ASP A O 1
ATOM 772 N N . PRO A 1 102 ? -3.630 22.838 2.279 1.00 71.88 102 PRO A N 1
ATOM 773 C CA . PRO A 1 102 ? -3.221 23.567 3.477 1.00 71.88 102 PRO A CA 1
ATOM 774 C C . PRO A 1 102 ? -2.366 24.801 3.156 1.00 71.88 102 PRO A C 1
ATOM 776 O O . PRO A 1 102 ? -2.361 25.755 3.934 1.00 71.88 102 PRO A O 1
ATOM 779 N N . VAL A 1 103 ? -1.670 24.811 2.013 1.00 75.75 103 VAL A N 1
ATOM 780 C CA . VAL A 1 103 ? -0.938 25.988 1.527 1.00 75.75 103 VAL A CA 1
ATOM 781 C C . VAL A 1 103 ? -1.901 27.086 1.075 1.00 75.75 103 VAL A C 1
ATOM 783 O O . VAL A 1 103 ? -1.709 28.249 1.423 1.00 75.75 103 VAL A O 1
ATOM 786 N N . GLU A 1 104 ? -2.949 26.725 0.341 1.00 76.81 104 GLU A N 1
ATOM 787 C CA . GLU A 1 104 ? -3.983 27.650 -0.135 1.00 76.81 104 GLU A CA 1
ATOM 788 C C . GLU A 1 104 ? -4.770 28.241 1.041 1.00 76.81 104 GLU A C 1
ATOM 790 O O . GLU A 1 104 ? -4.874 29.459 1.166 1.00 76.81 104 GLU A O 1
ATOM 795 N N . ALA A 1 105 ? -5.186 27.396 1.990 1.00 80.50 105 ALA A N 1
ATOM 796 C CA . ALA A 1 105 ? -5.855 27.833 3.215 1.00 80.50 105 ALA A CA 1
ATOM 797 C C . ALA A 1 105 ? -4.996 28.800 4.052 1.00 80.50 105 ALA A C 1
ATOM 799 O O . ALA A 1 105 ? -5.525 29.723 4.673 1.00 80.50 105 ALA A O 1
ATOM 800 N N . TYR A 1 106 ? -3.673 28.604 4.075 1.00 81.44 106 TYR A N 1
ATOM 801 C CA . TYR A 1 106 ? -2.751 29.521 4.743 1.00 81.44 106 TYR A CA 1
ATOM 802 C C . TYR A 1 106 ? -2.682 30.874 4.029 1.00 81.44 106 TYR A C 1
ATOM 804 O O . TYR A 1 106 ? -2.804 31.906 4.688 1.00 81.44 106 TYR A O 1
ATOM 812 N N . ILE A 1 107 ? -2.531 30.881 2.704 1.00 81.94 107 ILE A N 1
ATOM 813 C CA . ILE A 1 107 ? -2.457 32.116 1.911 1.00 81.94 107 ILE A CA 1
ATOM 814 C C . ILE A 1 107 ? -3.747 32.934 2.063 1.00 81.94 107 ILE A C 1
ATOM 816 O O . ILE A 1 107 ? -3.677 34.140 2.295 1.00 81.94 107 ILE A O 1
ATOM 820 N N . ASP A 1 108 ? -4.906 32.278 2.029 1.00 83.75 108 ASP A N 1
ATOM 821 C CA . ASP A 1 108 ? -6.214 32.929 2.170 1.00 83.75 108 ASP A CA 1
ATOM 822 C C . ASP A 1 108 ? -6.468 33.488 3.579 1.00 83.75 108 ASP A C 1
ATOM 824 O O . ASP A 1 108 ? -7.305 34.374 3.765 1.00 83.75 108 ASP A O 1
ATOM 828 N N . SER A 1 109 ? -5.744 32.986 4.583 1.00 81.88 109 SER A N 1
ATOM 829 C CA . SER A 1 109 ? -5.837 33.473 5.963 1.00 81.88 109 SER A CA 1
ATOM 830 C C . SER A 1 109 ? -5.039 34.756 6.222 1.00 81.88 109 SER A C 1
ATOM 832 O O . SER A 1 109 ? -5.201 35.367 7.283 1.00 81.88 109 SER A O 1
ATOM 834 N N . LEU A 1 110 ? -4.181 35.177 5.284 1.00 85.12 110 LEU A N 1
ATOM 835 C CA . LEU A 1 110 ? -3.318 36.339 5.476 1.00 85.12 110 LEU A CA 1
ATOM 836 C C . LEU A 1 110 ? -4.087 37.660 5.298 1.00 85.12 110 LEU A C 1
ATOM 838 O O . LEU A 1 110 ? -4.906 37.797 4.384 1.00 85.12 110 LEU A O 1
ATOM 842 N N . PRO A 1 111 ? -3.812 38.677 6.137 1.00 84.69 111 PRO A N 1
ATOM 843 C CA . PRO A 1 111 ? -4.350 40.014 5.942 1.00 84.69 111 PRO A CA 1
ATOM 844 C C . PRO A 1 111 ? -3.942 40.600 4.579 1.00 84.69 111 PRO A C 1
ATOM 846 O O . PRO A 1 111 ? -2.844 40.324 4.087 1.00 84.69 111 PRO A O 1
ATOM 849 N N . PRO A 1 112 ? -4.770 41.473 3.972 1.00 78.75 112 PRO A N 1
ATOM 850 C CA . PRO A 1 112 ? -4.4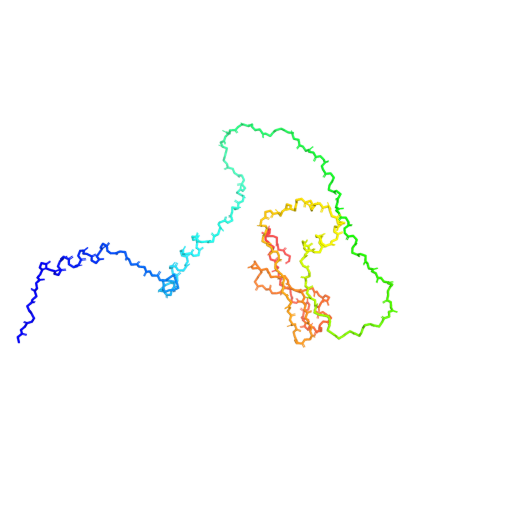51 42.071 2.682 1.00 78.75 112 PRO A CA 1
ATOM 851 C C . PRO A 1 112 ? -3.134 42.857 2.742 1.00 78.75 112 PRO A C 1
ATOM 853 O O . PRO A 1 112 ? -3.051 43.887 3.412 1.00 78.75 112 PRO A O 1
ATOM 856 N N . GLY A 1 113 ? -2.122 42.391 2.007 1.00 78.00 113 GLY A N 1
ATOM 857 C CA . GLY A 1 113 ? -0.817 43.050 1.892 1.00 78.00 113 GLY A CA 1
ATOM 858 C C . GLY A 1 113 ? 0.314 42.428 2.712 1.00 78.00 113 GLY A C 1
ATOM 859 O O . GLY A 1 113 ? 1.428 42.946 2.650 1.00 78.00 113 GLY A O 1
ATOM 860 N N . GLU A 1 114 ? 0.072 41.337 3.441 1.00 81.06 114 GLU A N 1
ATOM 861 C CA . GLU A 1 114 ? 1.150 40.546 4.044 1.00 81.06 114 GLU A CA 1
ATOM 862 C C . GLU A 1 114 ? 1.697 39.512 3.051 1.00 81.06 114 GLU A C 1
ATOM 864 O O . GLU A 1 114 ? 0.943 38.803 2.385 1.00 81.06 114 GLU A O 1
ATOM 869 N N . GLU A 1 115 ? 3.026 39.427 2.940 1.00 77.25 115 GLU A N 1
ATOM 870 C CA . GLU A 1 115 ? 3.674 38.382 2.149 1.00 77.25 115 GLU A CA 1
ATOM 871 C C . GLU A 1 115 ? 3.759 37.078 2.962 1.00 77.25 115 GLU A C 1
ATOM 873 O O . GLU A 1 115 ? 4.167 37.113 4.128 1.00 77.25 115 GLU A O 1
ATOM 878 N N . PRO A 1 116 ? 3.412 35.918 2.370 1.00 78.06 116 PRO A N 1
ATOM 879 C CA . PRO A 1 116 ? 3.527 34.631 3.042 1.00 78.06 116 PRO A CA 1
ATOM 880 C C . PRO A 1 116 ? 4.963 34.359 3.500 1.00 78.06 116 PRO A C 1
ATOM 882 O O . PRO A 1 116 ? 5.922 34.562 2.749 1.00 78.06 116 PRO A O 1
ATOM 885 N N . VAL A 1 117 ? 5.124 33.831 4.715 1.00 80.69 117 VAL A N 1
ATOM 886 C CA . VAL A 1 117 ? 6.431 33.346 5.180 1.00 80.69 117 VAL A CA 1
ATOM 887 C C . VAL A 1 117 ? 6.876 32.203 4.266 1.00 80.69 117 VAL A C 1
ATOM 889 O O . VAL A 1 117 ? 6.075 31.331 3.935 1.00 80.69 117 VAL A O 1
ATOM 892 N N . VAL A 1 118 ? 8.154 32.195 3.857 1.00 76.56 118 VAL A N 1
ATOM 893 C CA . VAL A 1 118 ? 8.712 31.157 2.973 1.00 76.56 118 VAL A CA 1
ATOM 894 C C . VAL A 1 118 ? 8.461 29.774 3.573 1.00 76.56 118 VAL A C 1
ATOM 896 O O . VAL A 1 118 ? 9.090 29.375 4.557 1.00 76.56 118 VAL A O 1
ATOM 899 N N . LEU A 1 119 ? 7.551 29.028 2.950 1.00 72.44 119 LEU A N 1
ATOM 900 C CA . LEU A 1 119 ? 7.242 27.661 3.333 1.00 72.44 119 LEU A CA 1
ATOM 901 C C . LEU A 1 119 ? 8.409 26.770 2.903 1.00 72.44 119 LEU A C 1
ATOM 903 O O . LEU A 1 119 ? 8.595 26.466 1.724 1.00 72.44 119 LEU A O 1
ATOM 907 N N . THR A 1 120 ? 9.237 26.374 3.867 1.00 64.19 120 THR A N 1
ATOM 908 C CA . THR A 1 120 ? 10.316 25.417 3.617 1.00 64.19 120 THR A CA 1
ATOM 909 C C . THR A 1 120 ? 9.715 24.019 3.624 1.00 64.19 120 THR A C 1
ATOM 911 O O . THR A 1 120 ? 9.440 23.456 4.682 1.00 64.19 120 THR A O 1
ATOM 914 N N . VAL A 1 121 ? 9.487 23.462 2.435 1.00 63.31 121 VAL A N 1
ATOM 915 C CA . VAL A 1 121 ? 9.047 22.071 2.292 1.00 63.31 121 VAL A CA 1
ATOM 916 C C . VAL A 1 121 ? 10.174 21.168 2.791 1.00 63.31 121 VAL A C 1
ATOM 918 O O . VAL A 1 121 ? 11.331 21.320 2.388 1.00 63.31 121 VAL A O 1
ATOM 921 N N . ALA A 1 122 ? 9.857 20.244 3.698 1.00 55.00 122 ALA A N 1
ATOM 922 C CA . ALA A 1 122 ? 10.820 19.247 4.146 1.00 55.00 122 ALA A CA 1
ATOM 923 C C . ALA A 1 122 ? 11.358 18.455 2.938 1.00 55.00 122 ALA A C 1
ATOM 925 O O . ALA A 1 122 ? 10.655 18.279 1.942 1.00 55.00 122 ALA A O 1
ATOM 926 N N . LYS A 1 123 ? 12.603 17.951 3.022 1.00 57.12 123 LYS A N 1
ATOM 927 C CA . LYS A 1 123 ? 13.100 16.933 2.073 1.00 57.12 123 LYS A CA 1
ATOM 928 C C . LYS A 1 123 ? 12.019 15.872 1.892 1.00 57.12 123 LYS A C 1
ATOM 930 O O . LYS A 1 123 ? 11.383 15.534 2.883 1.00 57.12 123 LYS A O 1
ATOM 935 N N . GLU A 1 124 ? 11.870 15.357 0.670 1.00 49.31 124 GLU A N 1
ATOM 936 C CA . GLU A 1 124 ? 10.918 14.308 0.288 1.00 49.31 124 GLU A CA 1
ATOM 937 C C . GLU A 1 124 ? 11.108 13.068 1.187 1.00 49.31 124 GLU A C 1
ATOM 939 O O . GLU A 1 124 ? 11.779 12.094 0.848 1.00 49.31 124 GLU A O 1
ATOM 944 N N . SER A 1 125 ? 10.555 13.114 2.399 1.00 55.47 125 SER A N 1
ATOM 945 C CA . SER A 1 125 ? 10.133 11.933 3.119 1.00 55.47 125 SER A CA 1
ATOM 946 C C . SER A 1 125 ? 9.143 11.250 2.188 1.00 55.47 125 SER A C 1
ATOM 948 O O . SER A 1 125 ? 8.452 11.922 1.420 1.00 55.47 125 SER A O 1
ATOM 950 N N . GLN A 1 126 ? 9.099 9.917 2.176 1.00 55.12 126 GLN A N 1
ATOM 951 C CA . GLN A 1 126 ? 7.996 9.238 1.502 1.00 55.12 126 GLN A CA 1
ATOM 952 C C . GLN A 1 126 ? 6.711 9.865 2.040 1.00 55.12 126 GLN A C 1
ATOM 954 O O . GLN A 1 126 ? 6.384 9.663 3.207 1.00 55.12 126 GLN A O 1
ATOM 959 N N . SER A 1 127 ? 6.065 10.702 1.224 1.00 66.19 127 SER A N 1
ATOM 960 C CA . SER A 1 127 ? 4.831 11.367 1.606 1.00 66.19 127 SER A CA 1
ATOM 961 C C . SER A 1 127 ? 3.885 10.246 2.001 1.00 66.19 127 SER A C 1
ATOM 963 O O . SER A 1 127 ? 3.663 9.333 1.199 1.00 66.19 127 SER A O 1
ATOM 965 N N . LEU A 1 128 ? 3.450 10.239 3.265 1.00 72.12 128 LEU A N 1
ATOM 966 C CA . LEU A 1 128 ? 2.455 9.286 3.729 1.00 72.12 128 LEU A CA 1
ATOM 967 C C . LEU A 1 128 ? 1.240 9.493 2.834 1.00 72.12 128 LEU A C 1
ATOM 969 O O . LEU A 1 128 ? 0.643 10.567 2.817 1.00 72.12 128 LEU A O 1
ATOM 973 N N . ARG A 1 129 ? 0.955 8.492 2.003 1.00 86.06 129 ARG A N 1
ATOM 974 C CA . ARG A 1 129 ? -0.190 8.530 1.105 1.00 86.06 129 ARG A CA 1
ATOM 975 C C . ARG A 1 129 ? -1.347 7.902 1.836 1.00 86.06 129 ARG A C 1
ATOM 977 O O . ARG A 1 129 ? -1.201 6.809 2.374 1.00 86.06 129 ARG A O 1
ATOM 984 N N . THR A 1 130 ? -2.486 8.561 1.785 1.00 89.25 130 THR A N 1
ATOM 985 C CA . THR A 1 130 ? -3.706 8.067 2.398 1.00 89.25 130 THR A CA 1
ATOM 986 C C . THR A 1 130 ? -4.745 7.804 1.318 1.00 89.25 130 THR A C 1
ATOM 988 O O . THR A 1 130 ? -4.801 8.512 0.311 1.00 89.25 130 THR A O 1
ATOM 991 N N . VAL A 1 131 ? -5.529 6.745 1.487 1.00 90.44 131 VAL A N 1
ATOM 992 C CA . VAL A 1 131 ? -6.596 6.327 0.576 1.00 90.44 131 VAL A CA 1
ATOM 993 C C . VAL A 1 131 ? -7.835 6.020 1.406 1.00 90.44 131 VAL A C 1
ATOM 995 O O . VAL A 1 131 ? -7.752 5.280 2.381 1.00 90.44 131 VAL A O 1
ATOM 998 N N . MET A 1 132 ? -8.986 6.551 0.997 1.00 93.06 132 MET A N 1
ATOM 999 C CA . MET A 1 132 ? -10.275 6.149 1.563 1.00 93.06 132 MET A CA 1
ATOM 1000 C C . MET A 1 132 ? -10.673 4.796 0.974 1.00 93.06 132 MET A C 1
ATOM 1002 O O . MET A 1 132 ? -10.733 4.643 -0.250 1.00 93.06 132 MET A O 1
ATOM 1006 N N . MET A 1 133 ? -10.918 3.805 1.830 1.00 89.62 133 MET A N 1
ATOM 1007 C CA . MET A 1 133 ? -11.294 2.454 1.418 1.00 89.62 133 MET A CA 1
ATOM 1008 C C . MET A 1 133 ? -12.657 2.084 1.993 1.00 89.62 133 MET A C 1
ATOM 1010 O O . MET A 1 133 ? -12.854 2.124 3.201 1.00 89.62 133 MET A O 1
ATOM 1014 N N . LEU A 1 134 ? -13.586 1.665 1.132 1.00 91.38 134 LEU A N 1
ATOM 1015 C CA . LEU A 1 134 ? -14.855 1.085 1.562 1.00 91.38 134 LEU A CA 1
ATOM 1016 C C . LEU A 1 134 ? -14.630 -0.353 2.048 1.00 91.38 134 LEU A C 1
ATOM 1018 O O . LEU A 1 134 ? -14.333 -1.249 1.252 1.00 91.38 134 LEU A O 1
ATOM 1022 N N . ILE A 1 135 ? -14.796 -0.585 3.347 1.00 90.31 135 ILE A N 1
ATOM 1023 C CA . ILE A 1 135 ? -14.565 -1.881 3.985 1.00 90.31 135 ILE A CA 1
ATOM 1024 C C . ILE A 1 135 ? -15.891 -2.617 4.161 1.00 90.31 135 ILE A C 1
ATOM 1026 O O . ILE A 1 135 ? -16.858 -2.091 4.713 1.00 90.31 135 ILE A O 1
ATOM 1030 N N . ASN A 1 136 ? -15.931 -3.865 3.683 1.00 87.06 136 ASN A N 1
ATOM 1031 C CA . ASN A 1 136 ? -17.082 -4.768 3.801 1.00 87.06 136 ASN A CA 1
ATOM 1032 C C . ASN A 1 136 ? -18.411 -4.160 3.297 1.00 87.06 136 ASN A C 1
ATOM 1034 O O . ASN A 1 136 ? -19.480 -4.505 3.793 1.00 87.06 136 ASN A O 1
ATOM 1038 N N . ASN A 1 137 ? -18.347 -3.227 2.338 1.00 87.00 137 ASN A N 1
ATOM 1039 C CA . ASN A 1 137 ? -19.484 -2.446 1.833 1.00 87.00 137 ASN A CA 1
ATOM 1040 C C . ASN A 1 137 ? -20.295 -1.719 2.923 1.00 87.00 137 ASN A C 1
ATOM 1042 O O . ASN A 1 137 ? -21.483 -1.458 2.728 1.00 87.00 137 ASN A O 1
ATOM 1046 N N . LYS A 1 138 ? -19.676 -1.416 4.068 1.00 84.44 138 LYS A N 1
ATOM 1047 C CA . LYS A 1 138 ? -20.344 -0.768 5.201 1.00 84.44 138 LYS A CA 1
ATOM 1048 C C . LYS A 1 138 ? -19.844 0.647 5.430 1.00 84.44 138 LYS A C 1
ATOM 1050 O O . LYS A 1 138 ? -20.659 1.556 5.514 1.00 84.44 138 LYS A O 1
ATOM 1055 N N . GLU A 1 139 ? -18.530 0.819 5.526 1.00 87.81 139 GLU A N 1
ATOM 1056 C CA . GLU A 1 139 ? -17.934 2.074 5.979 1.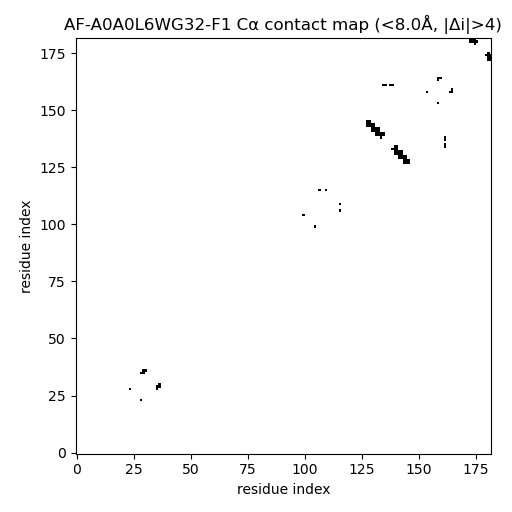00 87.81 139 GLU A CA 1
ATOM 1057 C C . GLU A 1 139 ? -16.679 2.419 5.182 1.00 87.81 139 GLU A C 1
ATOM 1059 O O . GLU A 1 139 ? -15.885 1.537 4.847 1.00 87.81 139 GLU A O 1
ATOM 1064 N N . GLU A 1 140 ? -16.525 3.700 4.847 1.00 91.19 140 GLU A N 1
ATOM 1065 C CA . GLU A 1 140 ? -15.306 4.230 4.242 1.00 91.19 140 GLU A CA 1
ATOM 1066 C C . GLU A 1 140 ? -14.319 4.613 5.342 1.00 91.19 140 GLU A C 1
ATOM 1068 O O . GLU A 1 140 ? -14.595 5.491 6.155 1.00 91.19 140 GLU A O 1
ATOM 1073 N N . VAL A 1 141 ? -13.163 3.954 5.352 1.00 89.19 141 VAL A N 1
ATOM 1074 C CA . VAL A 1 141 ? -12.119 4.141 6.359 1.00 89.19 141 VAL A CA 1
ATOM 1075 C C . VAL A 1 141 ? -10.885 4.754 5.713 1.00 89.19 141 VAL A C 1
ATOM 1077 O O . VAL A 1 141 ? -10.435 4.326 4.646 1.00 89.19 141 VAL A O 1
ATOM 1080 N N . GLU A 1 142 ? -10.317 5.748 6.387 1.00 91.44 142 GLU A N 1
ATOM 1081 C CA . GLU A 1 142 ? -9.050 6.360 6.012 1.00 91.44 142 GLU A CA 1
ATOM 1082 C C . GLU A 1 142 ? -7.891 5.373 6.233 1.00 91.44 142 GLU A C 1
ATOM 1084 O O . GLU A 1 142 ? -7.660 4.898 7.344 1.00 91.44 142 GLU A O 1
ATOM 1089 N N . CYS A 1 143 ? -7.162 5.032 5.167 1.00 91.12 143 CYS A N 1
ATOM 1090 C CA . CYS A 1 143 ? -6.109 4.017 5.194 1.00 91.12 143 CYS A CA 1
ATOM 1091 C C . CYS A 1 143 ? -4.768 4.581 4.725 1.00 91.12 143 CYS A C 1
ATOM 1093 O O . CYS A 1 143 ? -4.687 5.226 3.680 1.00 91.12 143 CYS A O 1
ATOM 1095 N N . ILE A 1 144 ? -3.685 4.256 5.429 1.00 91.88 144 ILE A N 1
ATOM 1096 C CA . ILE A 1 144 ? -2.327 4.605 4.999 1.00 91.88 144 ILE A CA 1
ATOM 1097 C C . ILE A 1 144 ? -1.851 3.595 3.948 1.00 91.88 144 ILE A C 1
ATOM 1099 O O . ILE A 1 144 ? -1.868 2.383 4.166 1.00 91.88 144 ILE A O 1
ATOM 1103 N N . HIS A 1 145 ? -1.387 4.091 2.804 1.00 89.38 145 HIS A N 1
ATOM 1104 C CA . HIS A 1 145 ? -0.743 3.286 1.777 1.00 89.38 145 HIS A CA 1
ATOM 1105 C C . HIS A 1 145 ? 0.732 3.072 2.122 1.00 89.38 145 HIS A C 1
ATOM 1107 O O . HIS A 1 145 ? 1.589 3.914 1.838 1.00 89.38 145 HIS A O 1
ATOM 1113 N N . ASP A 1 146 ? 1.024 1.912 2.700 1.00 86.94 146 ASP A N 1
ATOM 1114 C CA . ASP A 1 146 ? 2.381 1.486 3.018 1.00 86.94 146 ASP A CA 1
ATOM 1115 C C . ASP A 1 146 ? 2.860 0.366 2.083 1.00 86.94 146 ASP A C 1
ATOM 1117 O O . ASP A 1 146 ? 2.448 -0.787 2.183 1.00 86.94 146 ASP A O 1
ATOM 1121 N N . SER A 1 147 ? 3.794 0.701 1.188 1.00 84.81 147 SER A N 1
ATOM 1122 C CA . SER A 1 147 ? 4.436 -0.270 0.287 1.00 84.81 147 SER A CA 1
ATOM 1123 C C . SER A 1 147 ? 5.335 -1.296 0.994 1.00 84.81 147 SER A C 1
ATOM 1125 O O . SER A 1 147 ? 5.713 -2.294 0.378 1.00 84.81 147 SER A O 1
ATOM 1127 N N . GLY A 1 148 ? 5.735 -1.036 2.244 1.00 85.69 148 GLY A N 1
ATOM 1128 C CA . GLY A 1 148 ? 6.524 -1.955 3.066 1.00 85.69 148 GLY A CA 1
ATOM 1129 C C . GLY A 1 148 ? 5.684 -3.034 3.750 1.00 85.69 148 GLY A C 1
ATOM 1130 O O . GLY A 1 148 ? 6.234 -4.054 4.168 1.00 85.69 148 GLY A O 1
ATOM 1131 N N . SER A 1 149 ? 4.368 -2.841 3.818 1.00 85.25 149 SER A N 1
ATOM 1132 C CA . SER A 1 149 ? 3.436 -3.774 4.440 1.00 85.25 149 SER A CA 1
ATOM 1133 C C . SER A 1 149 ? 2.928 -4.809 3.434 1.00 85.25 149 SER A C 1
ATOM 1135 O O . SER A 1 149 ? 2.490 -4.481 2.334 1.00 85.25 149 SER A O 1
ATOM 1137 N N . GLN A 1 150 ? 2.984 -6.089 3.814 1.00 86.19 150 GLN A N 1
ATOM 1138 C CA . GLN A 1 150 ? 2.448 -7.196 3.003 1.00 86.19 150 GLN A CA 1
ATOM 1139 C C . GLN A 1 150 ? 0.982 -7.509 3.317 1.00 86.19 150 GLN A C 1
ATOM 1141 O O . GLN A 1 150 ? 0.311 -8.178 2.532 1.00 86.19 150 GLN A O 1
ATOM 1146 N N . ILE A 1 151 ? 0.498 -7.046 4.469 1.00 89.06 151 ILE A N 1
ATOM 1147 C CA . ILE A 1 151 ? -0.858 -7.273 4.957 1.00 89.06 151 ILE A CA 1
ATOM 1148 C C . ILE A 1 151 ? -1.526 -5.939 5.271 1.00 89.06 151 ILE A C 1
ATOM 1150 O O . ILE A 1 151 ? -0.856 -4.942 5.534 1.00 89.06 151 ILE A O 1
ATOM 1154 N N . ILE A 1 152 ? -2.856 -5.942 5.266 1.00 89.38 152 ILE A N 1
ATOM 1155 C CA . ILE A 1 152 ? -3.644 -4.830 5.789 1.00 89.38 152 ILE A CA 1
ATOM 1156 C C . ILE A 1 152 ? -3.773 -5.049 7.292 1.00 89.38 152 ILE A C 1
ATOM 1158 O O . ILE A 1 152 ? -4.263 -6.091 7.725 1.00 89.38 152 ILE A O 1
ATOM 1162 N N . SER A 1 153 ? -3.325 -4.068 8.069 1.00 89.44 153 SER A N 1
ATOM 1163 C CA . SER A 1 153 ? -3.558 -4.015 9.508 1.00 89.44 153 SER A CA 1
ATOM 1164 C C . SER A 1 153 ? -4.637 -2.979 9.807 1.00 89.44 153 SER A C 1
ATOM 1166 O O . SER A 1 153 ? -4.729 -1.954 9.131 1.00 89.44 153 SER A O 1
ATOM 1168 N N . MET A 1 154 ? -5.463 -3.264 10.806 1.00 90.94 154 MET A N 1
ATOM 1169 C CA . MET A 1 154 ? -6.582 -2.431 11.234 1.00 90.94 154 MET A CA 1
ATOM 1170 C C . MET A 1 154 ? -6.615 -2.412 12.758 1.00 90.94 154 MET A C 1
ATOM 1172 O O . MET A 1 154 ? -6.308 -3.421 13.395 1.00 90.94 154 MET A O 1
ATOM 1176 N N . SER A 1 155 ? -6.993 -1.280 13.351 1.00 89.25 155 SER A N 1
ATOM 1177 C CA . SER A 1 155 ? -7.203 -1.222 14.796 1.00 89.25 155 SER A CA 1
ATOM 1178 C C . SER A 1 155 ? -8.378 -2.116 15.211 1.00 89.25 155 SER A C 1
ATOM 1180 O O . SER A 1 155 ? -9.366 -2.259 14.488 1.00 89.25 155 SER A O 1
ATOM 1182 N N . ALA A 1 156 ? -8.283 -2.713 16.400 1.00 89.06 156 ALA A N 1
ATOM 1183 C CA . ALA A 1 156 ? -9.351 -3.557 16.940 1.00 89.06 156 ALA A CA 1
ATOM 1184 C C . ALA A 1 156 ? -10.669 -2.781 17.127 1.00 89.06 156 ALA A C 1
ATOM 1186 O O . ALA A 1 156 ? -11.744 -3.344 16.946 1.00 89.06 156 ALA A O 1
ATOM 1187 N N . GLU A 1 157 ? -10.576 -1.487 17.443 1.00 90.50 157 GLU A N 1
ATOM 1188 C CA . GLU A 1 157 ? -11.719 -0.577 17.575 1.00 90.50 157 GLU A CA 1
ATOM 1189 C C . GLU A 1 157 ? -12.482 -0.460 16.251 1.00 90.50 157 GLU A C 1
ATOM 1191 O O . GLU A 1 157 ? -13.660 -0.800 16.195 1.00 90.50 157 GLU A O 1
ATOM 1196 N N . ILE A 1 158 ? -11.788 -0.128 15.156 1.00 89.00 158 ILE A N 1
ATOM 1197 C CA . ILE A 1 158 ? -12.402 -0.022 13.825 1.00 89.00 158 ILE A CA 1
ATOM 1198 C C . ILE A 1 158 ? -12.961 -1.381 13.380 1.00 89.00 158 ILE A C 1
ATOM 1200 O O . ILE A 1 158 ? -14.071 -1.463 12.858 1.00 89.00 158 ILE A O 1
ATOM 1204 N N . ALA A 1 159 ? -12.238 -2.479 13.624 1.00 90.94 159 ALA A N 1
ATOM 1205 C CA . ALA A 1 159 ? -12.737 -3.813 13.293 1.00 90.94 159 ALA A CA 1
ATOM 1206 C C . ALA A 1 159 ? -14.049 -4.141 14.031 1.00 90.94 159 ALA A C 1
ATOM 1208 O O . ALA A 1 159 ? -14.960 -4.726 13.436 1.00 90.94 159 ALA A O 1
ATOM 1209 N N . SER A 1 160 ? -14.157 -3.738 15.301 1.00 89.75 160 SER A N 1
ATOM 1210 C CA . SER A 1 160 ? -15.370 -3.883 16.107 1.00 89.75 160 SER A CA 1
ATOM 1211 C C . SER A 1 160 ? -16.513 -3.017 15.572 1.00 89.75 160 SER A C 1
ATOM 1213 O O . SER A 1 160 ? -17.623 -3.526 15.403 1.00 89.75 160 SER A O 1
ATOM 1215 N N . ASP A 1 161 ? -16.246 -1.753 15.243 1.00 90.06 161 ASP A N 1
ATOM 1216 C CA . ASP A 1 161 ? -17.258 -0.796 14.773 1.00 90.06 161 ASP A CA 1
ATOM 1217 C C . ASP A 1 161 ? -17.887 -1.224 13.436 1.00 90.06 161 ASP A C 1
ATOM 1219 O O . ASP A 1 161 ? -19.111 -1.211 13.275 1.00 90.06 161 ASP A O 1
ATOM 1223 N N . ILE A 1 162 ? -17.077 -1.743 12.507 1.00 90.19 162 ILE A N 1
ATOM 1224 C CA . ILE A 1 162 ? -17.562 -2.251 11.210 1.00 90.19 162 ILE A CA 1
ATOM 1225 C C . ILE A 1 162 ? -18.198 -3.657 11.357 1.00 90.19 162 ILE A C 1
ATOM 1227 O O . ILE A 1 162 ? -18.831 -4.201 10.433 1.00 90.19 162 ILE A O 1
ATOM 1231 N N . GLY A 1 163 ? -18.060 -4.280 12.530 1.00 90.12 163 GLY A N 1
ATOM 1232 C CA . GLY A 1 163 ? -18.557 -5.620 12.830 1.00 90.12 163 GLY A CA 1
ATOM 1233 C C . GLY A 1 163 ? -17.840 -6.704 12.028 1.00 90.12 163 GLY A C 1
ATOM 1234 O O . GLY A 1 163 ? -18.493 -7.597 11.475 1.00 90.12 163 GLY A O 1
ATOM 1235 N N . LEU A 1 164 ? -16.516 -6.598 11.902 1.00 89.69 164 LEU A N 1
ATOM 1236 C CA . LEU A 1 164 ? -15.676 -7.647 11.333 1.00 89.69 164 LEU A CA 1
ATOM 1237 C C . LEU A 1 164 ? -15.464 -8.751 12.371 1.00 89.69 164 LEU A C 1
ATOM 1239 O O . LEU A 1 164 ? -14.953 -8.517 13.462 1.00 89.69 164 LEU A O 1
ATOM 1243 N N . SER A 1 165 ? -15.839 -9.981 12.023 1.00 89.81 165 SER A N 1
ATOM 1244 C CA . SER A 1 165 ? -15.576 -11.148 12.862 1.00 89.81 165 SER A CA 1
ATOM 1245 C C . SER A 1 165 ? -14.146 -11.646 12.652 1.00 89.81 165 SER A C 1
ATOM 1247 O O . SER A 1 165 ? -13.785 -11.997 11.527 1.00 89.81 165 SER A O 1
ATOM 1249 N N . TYR A 1 166 ? -13.371 -11.751 13.727 1.00 90.00 166 TYR A N 1
ATOM 1250 C CA . TYR A 1 166 ? -12.054 -12.386 13.736 1.00 90.00 166 TYR A CA 1
ATOM 1251 C C . TYR A 1 166 ? -11.874 -13.234 15.003 1.00 90.00 166 TYR A C 1
ATOM 1253 O O . TYR A 1 166 ? -12.561 -13.020 16.002 1.00 90.00 166 TYR A O 1
ATOM 1261 N N . ASP A 1 167 ? -10.978 -14.222 14.953 1.00 92.94 167 ASP A N 1
ATOM 1262 C CA . ASP A 1 167 ? -10.612 -15.030 16.121 1.00 92.94 167 ASP A CA 1
ATOM 1263 C C . ASP A 1 167 ? -9.438 -14.359 16.855 1.00 92.94 167 ASP A C 1
ATOM 1265 O O . ASP A 1 167 ? -8.335 -14.324 16.305 1.00 92.94 167 ASP A O 1
ATOM 1269 N N . PRO A 1 168 ? -9.631 -13.835 18.081 1.00 88.06 168 PRO A N 1
ATOM 1270 C CA . PRO A 1 168 ? -8.575 -13.142 18.819 1.00 88.06 168 PRO A CA 1
ATOM 1271 C C . PRO A 1 168 ? -7.443 -14.072 19.277 1.00 88.06 168 PRO A C 1
ATOM 1273 O O . PRO A 1 168 ? -6.405 -13.587 19.719 1.00 88.06 168 PRO A O 1
ATOM 1276 N N . ASN A 1 169 ? -7.620 -15.395 19.192 1.00 92.62 169 ASN A N 1
ATOM 1277 C CA . ASN A 1 169 ? -6.575 -16.357 19.547 1.00 92.62 169 ASN A CA 1
ATOM 1278 C C . ASN A 1 169 ? -5.576 -16.585 18.405 1.00 92.62 169 ASN A C 1
ATOM 1280 O O . ASN A 1 169 ? -4.506 -17.152 18.631 1.00 92.62 169 ASN A O 1
ATOM 1284 N N . ILE A 1 170 ? -5.915 -16.170 17.180 1.00 90.25 170 ILE A N 1
ATOM 1285 C CA . ILE A 1 170 ? -5.016 -16.258 16.032 1.00 90.25 170 ILE A CA 1
ATOM 1286 C C . ILE A 1 170 ? -4.170 -14.989 16.004 1.00 90.25 170 ILE A C 1
ATOM 1288 O O . ILE A 1 170 ? -4.630 -13.924 15.600 1.00 90.25 170 ILE A O 1
ATOM 1292 N N . VAL A 1 171 ? -2.915 -15.120 16.424 1.00 89.00 171 VAL A N 1
ATOM 1293 C CA . VAL A 1 171 ? -1.941 -14.026 16.426 1.00 89.00 171 VAL A CA 1
ATOM 1294 C C . VAL A 1 171 ? -0.968 -14.211 15.266 1.00 89.00 171 VAL A C 1
ATOM 1296 O O . VAL A 1 171 ? -0.435 -15.301 15.045 1.00 89.00 171 VAL A O 1
ATOM 1299 N N . LEU A 1 172 ? -0.751 -13.134 14.515 1.00 88.25 172 LEU A N 1
ATOM 1300 C CA . LEU A 1 172 ? 0.264 -13.040 13.473 1.00 88.25 172 LEU A CA 1
ATOM 1301 C C . LEU A 1 172 ? 1.390 -12.155 13.996 1.00 88.25 172 LEU A C 1
ATOM 1303 O O . LEU A 1 172 ? 1.198 -10.951 14.140 1.00 88.25 172 LEU A O 1
ATOM 1307 N N . ASN A 1 173 ? 2.552 -12.750 14.253 1.00 87.69 173 ASN A N 1
ATOM 1308 C CA . ASN A 1 173 ? 3.710 -11.984 14.699 1.00 87.69 173 ASN A CA 1
ATOM 1309 C C . ASN A 1 173 ? 4.186 -11.079 13.561 1.00 87.69 173 ASN A C 1
ATOM 1311 O O . ASN A 1 173 ? 4.411 -11.551 12.437 1.00 87.69 173 ASN A O 1
ATOM 1315 N N . MET A 1 174 ? 4.360 -9.794 13.846 1.00 84.25 174 MET A N 1
ATOM 1316 C CA . MET A 1 174 ? 4.804 -8.818 12.855 1.00 84.25 174 MET A CA 1
ATOM 1317 C C . MET A 1 174 ? 6.239 -8.402 13.137 1.00 84.25 174 MET A C 1
ATOM 1319 O O . MET A 1 174 ? 6.606 -8.118 14.272 1.00 84.25 174 MET A O 1
ATOM 1323 N N . GLN A 1 175 ? 7.059 -8.334 12.088 1.00 83.50 175 GLN A N 1
ATOM 1324 C CA . GLN A 1 175 ? 8.402 -7.781 12.194 1.00 83.50 175 GLN A CA 1
ATOM 1325 C C . GLN A 1 175 ? 8.397 -6.320 11.745 1.00 83.50 175 GLN A C 1
ATOM 1327 O O . GLN A 1 175 ? 8.042 -6.015 10.605 1.00 83.50 175 GLN A O 1
ATOM 1332 N N . SER A 1 176 ? 8.815 -5.419 12.632 1.00 80.19 176 SER A N 1
ATOM 1333 C CA . SER A 1 176 ? 8.951 -4.002 12.304 1.00 80.19 176 SER A CA 1
ATOM 1334 C C . SER A 1 176 ? 10.121 -3.759 11.347 1.00 80.19 176 SER A C 1
ATOM 1336 O O . SER A 1 176 ? 11.042 -4.572 11.222 1.00 80.19 176 SER A O 1
ATOM 1338 N N . ALA A 1 177 ? 10.151 -2.572 10.737 1.00 72.94 177 ALA A N 1
ATOM 1339 C CA . ALA A 1 177 ? 11.298 -2.120 9.949 1.00 72.94 177 ALA A CA 1
ATOM 1340 C C . ALA A 1 177 ? 12.618 -2.102 10.752 1.00 72.94 177 ALA A C 1
ATOM 1342 O O . ALA A 1 177 ? 13.696 -2.167 10.162 1.00 72.94 177 ALA A O 1
ATOM 1343 N N . ASN A 1 178 ? 12.538 -2.064 12.087 1.00 79.75 178 ASN A N 1
ATOM 1344 C CA . ASN A 1 178 ? 13.688 -2.065 12.991 1.00 79.75 178 ASN A CA 1
ATOM 1345 C C . ASN A 1 178 ? 14.115 -3.486 13.402 1.00 79.75 178 ASN A C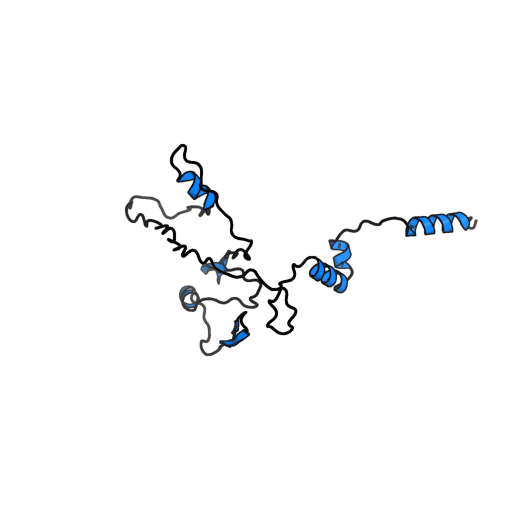 1
ATOM 1347 O O . ASN A 1 178 ? 15.021 -3.648 14.218 1.00 79.75 178 ASN A O 1
ATOM 1351 N N . GLY A 1 179 ? 13.471 -4.520 12.852 1.00 76.12 179 GLY A N 1
ATOM 1352 C CA . GLY A 1 179 ? 13.816 -5.922 13.073 1.00 76.12 179 GLY A CA 1
ATOM 1353 C C . GLY A 1 179 ? 13.249 -6.531 14.356 1.00 76.12 179 GLY A C 1
ATOM 1354 O O . GLY A 1 179 ? 13.459 -7.722 14.583 1.00 76.12 179 GLY A O 1
ATOM 1355 N N . THR A 1 180 ? 12.518 -5.761 15.164 1.00 75.81 180 THR A N 1
ATOM 1356 C CA . THR A 1 180 ? 11.805 -6.260 16.348 1.00 75.81 180 THR A CA 1
ATOM 1357 C C . THR A 1 180 ? 10.561 -7.038 15.930 1.00 75.81 180 THR A C 1
ATOM 1359 O O . THR A 1 180 ? 9.872 -6.621 15.001 1.00 75.81 180 THR A O 1
ATOM 1362 N N . MET A 1 181 ? 10.291 -8.161 16.597 1.00 77.69 181 MET A N 1
ATOM 1363 C CA . MET A 1 181 ? 9.043 -8.911 16.442 1.00 77.69 181 MET A CA 1
ATOM 1364 C C . MET A 1 181 ? 8.148 -8.647 17.650 1.00 77.69 181 MET A C 1
ATOM 1366 O O . MET A 1 181 ? 8.642 -8.743 18.774 1.00 77.69 181 MET A O 1
ATOM 1370 N N . ASP A 1 182 ? 6.881 -8.345 17.386 1.00 63.41 182 ASP A N 1
ATOM 1371 C CA . ASP A 1 182 ? 5.773 -8.374 18.353 1.00 63.41 182 ASP A CA 1
ATOM 1372 C C . ASP A 1 182 ? 4.821 -9.525 18.007 1.00 63.41 182 ASP A C 1
ATOM 1374 O O . ASP A 1 182 ? 4.665 -9.812 16.790 1.00 63.41 182 ASP A O 1
#

pLDDT: mean 70.38, std 21.31, range [28.62, 93.06]

Sequence (182 aa):
MPPIYDIEQSKAVFKRVLRTQVTILVGELCSVSQDIRNQFRTAVTPKRSVGASANTVQDSSDIFEEILPTFAIKEPQFSLGSNADTAKGLTADKAPFASVDPVEAYIDSLPPGEEPVVLTVAKESQSLRTVMMLINNKEEVECIHDSGSQIISMSAEIASDIGLSYDPNIVLNMQSANGTMD

Mean predicted aligned error: 21.46 Å

Radius of gyration: 30.52 Å; Cα contacts (8 Å, |Δi|>4): 51; chains: 1; bounding box: 70×60×86 Å

Foldseek 3Di:
DDDDDDPVVVVVVVVVVVVDDDDDDLVVQVVPDPVSVVVVCVVPPDDDPDPDDDDDDDDDDDDDDDDDPPPPPPPPPPPPDPPPPDPDDDDPDDDPPPVDDVVNVQVVPDDPPDDDDPDDDPDCDPPFDWDFDCPPVQDTDIATDDPVDPDDDDDPVVCVVSVPDDDPVDDDWDQDPVRDTD